Protein AF-A0A6A6BIK6-F1 (afdb_monomer_lite)

Sequence (230 aa):
MSSFKHGSILSFLFFFLALCSALVESRESVDTSAQATGNDEPLSATKETHNTHLSTPQENLLPSAVNVGDSSTSISADAEDSDPNESQQVFGSILMHGPENDVQSFDPNDGSHLALFDCPNTAPSDFSIQSLKAVCMRPDEGSNCEKIMSGGVEGTVVRLPPDCGPDTYVRAVSFEALETLPPSLPERLRRKMREESRVYELRYDYNFQKLREDAGTVDFQIDFSNIMGF

Radius of gyration: 28.79 Å; chains: 1; bounding box: 75×55×97 Å

Foldseek 3Di:
DDDDDDDDDVVVVVVVVVVVVVPPPPDDDDDDDDDDDDDDDDDDDDDDDDDDDDDDDDDDDDPDDDPQLPDWAWDWDAPVPDDPVFRQTKIKTKDKDFPCQQEPECAVSRVAQKDKDPQDADDPPDQDKDKTKIKRLDPDPPHCPCSNPVNHFAQHWYAYYPPRYPDGIWGWHDKAWDPDDDPRPDPVSVVSDDPNMIMIMTITGHPNVRHDPPGDDMDMDMDIDRDTDD

pLDDT: mean 72.08, std 26.38, range [26.69, 98.56]

Secondary structure (DSSP, 8-state):
--------SHHHHHHHHHHGGGSSS--------------------------------------S--------EEEEEE-TTS-TT---EEEEEEEEE--TTTEEE--GGGT-SEEEES-----TT--S-EEEEEEES--STT--TTTHHHH-STT-EEEPPTTSSS-SEEEEEEEEE-SS--TT--HHHHTT--TT--EEEEEEE--GGGS-TT----EEEEEEE--S--

Organism: NCBI:txid1176127

Structure (mmCIF, N/CA/C/O backbone):
data_AF-A0A6A6BIK6-F1
#
_entry.id   AF-A0A6A6BIK6-F1
#
loop_
_atom_site.group_PDB
_atom_site.id
_atom_site.type_symbol
_atom_site.label_atom_id
_atom_site.label_alt_id
_atom_site.label_comp_id
_atom_site.label_asym_id
_atom_site.label_entity_id
_atom_site.label_seq_id
_atom_site.pdbx_PDB_ins_code
_atom_site.Cartn_x
_atom_site.Cartn_y
_atom_site.Cartn_z
_atom_site.occupancy
_atom_site.B_iso_or_equiv
_atom_site.auth_seq_id
_atom_site.auth_comp_id
_atom_site.auth_asym_id
_atom_site.auth_atom_id
_atom_site.pdbx_PDB_model_num
ATOM 1 N N . MET A 1 1 ? 23.369 30.037 57.445 1.00 43.62 1 MET A N 1
ATOM 2 C CA . MET A 1 1 ? 24.089 28.751 57.619 1.00 43.62 1 MET A CA 1
ATOM 3 C C . MET A 1 1 ? 23.487 27.719 56.669 1.00 43.62 1 MET A C 1
ATOM 5 O O . MET A 1 1 ? 22.278 27.762 56.494 1.00 43.62 1 MET A O 1
ATOM 9 N N . SER A 1 2 ? 24.330 26.839 56.097 1.00 37.25 2 SER A N 1
ATOM 10 C CA . SER A 1 2 ? 24.148 25.921 54.933 1.00 37.25 2 SER A CA 1
ATOM 11 C C . SER A 1 2 ? 24.342 26.630 53.576 1.00 37.25 2 SER A C 1
ATOM 13 O O . SER A 1 2 ? 23.574 27.520 53.250 1.00 37.25 2 SER A O 1
ATOM 15 N N . SER A 1 3 ? 25.431 26.510 52.800 1.00 39.84 3 SER A N 1
ATOM 16 C CA . SER A 1 3 ? 26.495 25.518 52.505 1.00 39.84 3 SER A CA 1
ATOM 17 C C . SER A 1 3 ? 26.151 24.413 51.486 1.00 39.84 3 SER A C 1
ATOM 19 O O . SER A 1 3 ? 25.532 23.418 51.838 1.00 39.84 3 SER A O 1
AT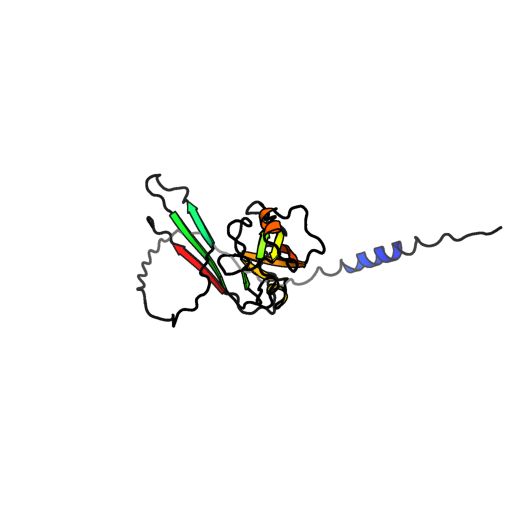OM 21 N N . PHE A 1 4 ? 26.640 24.646 50.254 1.00 39.94 4 PHE A N 1
ATOM 22 C CA . PHE A 1 4 ? 27.241 23.752 49.241 1.00 39.94 4 PHE A CA 1
ATOM 23 C C . PHE A 1 4 ? 26.565 22.428 48.823 1.00 39.94 4 PHE A C 1
ATOM 25 O O . PHE A 1 4 ? 26.474 21.492 49.610 1.00 39.94 4 PHE A O 1
ATOM 32 N N . LYS A 1 5 ? 26.384 22.253 47.500 1.00 39.62 5 LYS A N 1
ATOM 33 C CA . LYS A 1 5 ? 27.322 21.455 46.672 1.00 39.62 5 LYS A CA 1
ATOM 34 C C . LYS A 1 5 ? 27.119 21.670 45.161 1.00 39.62 5 LYS A C 1
ATOM 36 O O . LYS A 1 5 ? 26.120 21.262 44.585 1.00 39.62 5 LYS A O 1
ATOM 41 N N . HIS A 1 6 ? 28.118 22.297 44.535 1.00 49.75 6 HIS A N 1
ATOM 42 C CA . HIS A 1 6 ? 28.427 22.183 43.108 1.00 49.75 6 HIS A CA 1
ATOM 43 C C . HIS A 1 6 ? 29.226 20.896 42.885 1.00 49.75 6 HIS A C 1
ATOM 45 O O . HIS A 1 6 ? 30.220 20.673 43.576 1.00 49.75 6 HIS A O 1
ATOM 51 N N . GLY A 1 7 ? 28.834 20.082 41.908 1.00 45.56 7 GLY A N 1
ATOM 52 C CA . GLY A 1 7 ? 29.645 18.946 41.478 1.00 45.56 7 GLY A CA 1
ATOM 53 C C . GLY A 1 7 ? 28.873 17.965 40.613 1.00 45.56 7 GLY A C 1
ATOM 54 O O . GLY A 1 7 ? 28.447 16.942 41.126 1.00 45.56 7 GLY A O 1
ATOM 55 N N . SER A 1 8 ? 28.692 18.269 39.322 1.00 53.25 8 SER A N 1
ATOM 56 C CA . SER A 1 8 ? 28.371 17.242 38.315 1.00 53.25 8 SER A CA 1
ATOM 57 C C . SER A 1 8 ? 28.516 17.761 36.876 1.00 53.25 8 SER A C 1
ATOM 59 O O . SER A 1 8 ? 27.558 17.796 36.114 1.00 53.25 8 SER A O 1
ATOM 61 N N . ILE A 1 9 ? 29.705 18.244 36.500 1.00 54.09 9 ILE A N 1
ATOM 62 C CA . ILE A 1 9 ? 29.992 18.615 35.092 1.00 54.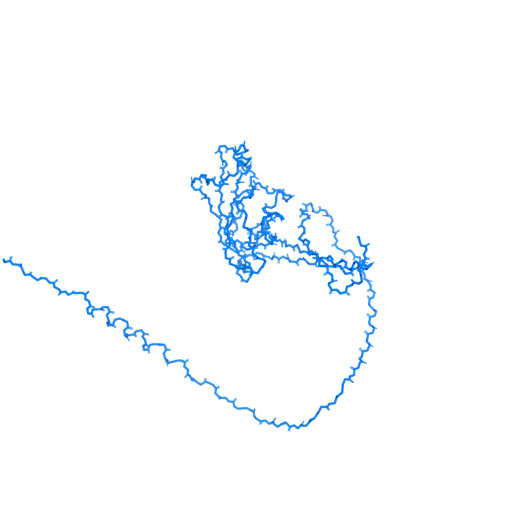09 9 ILE A CA 1
ATOM 63 C C . ILE A 1 9 ? 31.320 18.002 34.613 1.00 54.09 9 ILE A C 1
ATOM 65 O O . ILE A 1 9 ? 31.445 17.616 33.455 1.00 54.09 9 ILE A O 1
ATOM 69 N N . LEU A 1 10 ? 32.284 17.771 35.514 1.00 48.00 10 LEU A N 1
ATOM 70 C CA . LEU A 1 10 ? 33.579 17.177 35.154 1.00 48.00 10 LEU A CA 1
ATOM 71 C C . LEU A 1 10 ? 33.537 15.677 34.792 1.00 48.00 10 LEU A C 1
ATOM 73 O O . LEU A 1 10 ? 34.491 15.179 34.205 1.00 48.00 10 LEU A O 1
ATOM 77 N N . SER A 1 11 ? 32.451 14.956 35.102 1.00 48.00 11 SER A N 1
ATOM 78 C CA . SER A 1 11 ? 32.360 13.509 34.829 1.00 48.00 11 SER A CA 1
ATOM 79 C C . SER A 1 11 ? 31.960 13.175 33.387 1.00 48.00 11 SER A C 1
ATOM 81 O O . SER A 1 11 ? 32.275 12.087 32.914 1.00 48.00 11 SER A O 1
ATOM 83 N N . PHE A 1 12 ? 31.297 14.090 32.671 1.00 49.75 12 PHE A N 1
ATOM 84 C CA . PHE A 1 12 ? 30.856 13.847 31.289 1.00 49.75 12 PHE A CA 1
ATOM 85 C C . PHE A 1 12 ? 31.964 14.096 30.255 1.00 49.75 12 PHE A C 1
ATOM 87 O O . PHE A 1 12 ? 32.022 13.415 29.234 1.00 49.75 12 PHE A O 1
ATOM 94 N N . LEU A 1 13 ? 32.896 15.009 30.547 1.00 50.06 13 LEU A N 1
ATOM 95 C CA . LEU A 1 13 ? 34.034 15.305 29.667 1.00 50.06 13 LEU A CA 1
ATOM 96 C C . LEU A 1 13 ? 35.067 14.168 29.607 1.00 50.06 13 LEU A C 1
ATOM 98 O O . LEU A 1 13 ? 35.706 13.987 28.575 1.00 50.06 13 LEU A O 1
ATOM 102 N N . PHE A 1 14 ? 35.186 13.356 30.662 1.00 50.62 14 PHE A N 1
ATOM 103 C CA . PHE A 1 14 ? 36.076 12.189 30.650 1.00 50.62 14 PHE A CA 1
ATOM 104 C C . PHE A 1 14 ? 35.541 11.025 29.802 1.00 50.62 14 PHE A C 1
ATOM 106 O O . PHE A 1 14 ? 36.335 10.265 29.256 1.00 50.62 14 PHE A O 1
ATOM 113 N N . PHE A 1 15 ? 34.219 10.903 29.634 1.00 50.03 15 PHE A N 1
ATOM 114 C CA . PHE A 1 15 ? 33.6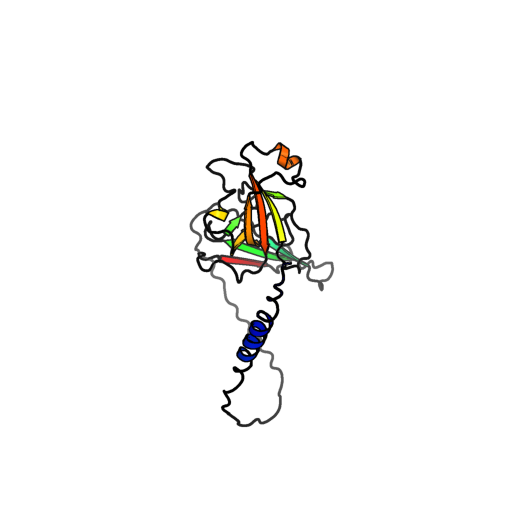34 9.823 28.832 1.00 50.03 15 PHE A CA 1
ATOM 115 C C . PHE A 1 15 ? 33.743 10.088 27.322 1.00 50.03 15 PHE A C 1
ATOM 117 O O . PHE A 1 15 ? 33.948 9.160 26.545 1.00 50.03 15 PHE A O 1
ATOM 124 N N . PHE A 1 16 ? 33.684 11.356 26.900 1.00 48.81 16 PHE A N 1
ATOM 125 C CA . PHE A 1 16 ? 33.802 11.719 25.483 1.00 48.81 16 PHE A CA 1
ATOM 126 C C . PHE A 1 16 ? 35.235 11.617 24.940 1.00 48.81 16 PHE A C 1
ATOM 128 O O . PHE A 1 16 ? 35.420 11.253 23.781 1.00 48.81 16 PHE A O 1
ATOM 135 N N . LEU A 1 17 ? 36.260 11.869 25.764 1.00 46.41 17 LEU A N 1
ATOM 136 C CA . LEU A 1 17 ? 37.657 11.734 25.328 1.00 46.41 17 LEU A CA 1
ATOM 137 C C . LEU A 1 17 ? 38.124 10.274 25.201 1.00 46.41 17 LEU A C 1
ATOM 139 O O . LEU A 1 17 ? 39.036 10.010 24.424 1.00 46.41 17 LEU A O 1
ATOM 143 N N . ALA A 1 18 ? 37.489 9.325 25.895 1.00 45.31 18 ALA A N 1
ATOM 144 C CA . ALA A 1 18 ? 37.845 7.906 25.808 1.00 45.31 18 ALA A CA 1
ATOM 145 C C . ALA A 1 18 ? 37.297 7.201 24.549 1.00 45.31 18 ALA A C 1
ATOM 147 O O . ALA A 1 18 ? 37.857 6.189 24.136 1.00 45.31 18 ALA A O 1
ATOM 148 N N . LEU A 1 19 ? 36.244 7.728 23.905 1.00 42.34 19 LEU A N 1
ATOM 149 C CA . LEU A 1 19 ? 35.666 7.109 22.701 1.00 42.34 19 LEU A CA 1
ATOM 150 C C . LEU A 1 19 ? 36.403 7.482 21.401 1.00 42.34 19 LEU A C 1
ATOM 152 O O . LEU A 1 19 ? 36.373 6.712 20.444 1.00 42.34 19 LEU A O 1
ATOM 156 N N . CYS A 1 20 ? 37.109 8.618 21.358 1.00 43.16 20 CYS A N 1
ATOM 157 C CA . CYS A 1 20 ? 37.863 9.028 20.164 1.00 43.16 20 CYS A CA 1
ATOM 158 C C . CYS A 1 20 ? 39.140 8.207 19.925 1.00 43.16 20 CYS A C 1
ATOM 160 O O . CYS A 1 20 ? 39.589 8.109 18.786 1.00 43.16 20 CYS A O 1
ATOM 162 N N . SER A 1 21 ? 39.717 7.586 20.957 1.00 39.53 21 SER A N 1
ATOM 163 C CA . SER A 1 21 ? 40.931 6.770 20.799 1.00 39.53 21 SER A CA 1
ATOM 164 C C . SER A 1 21 ? 40.673 5.377 20.212 1.00 39.53 21 SER A C 1
ATOM 166 O O . SER A 1 21 ? 41.625 4.714 19.827 1.00 39.53 21 SER A O 1
ATOM 168 N N . ALA A 1 22 ? 39.415 4.933 20.096 1.00 41.41 22 ALA A N 1
ATOM 169 C CA . ALA A 1 22 ? 39.082 3.587 19.615 1.00 41.41 22 ALA A CA 1
ATOM 170 C C . ALA A 1 22 ? 38.755 3.499 18.107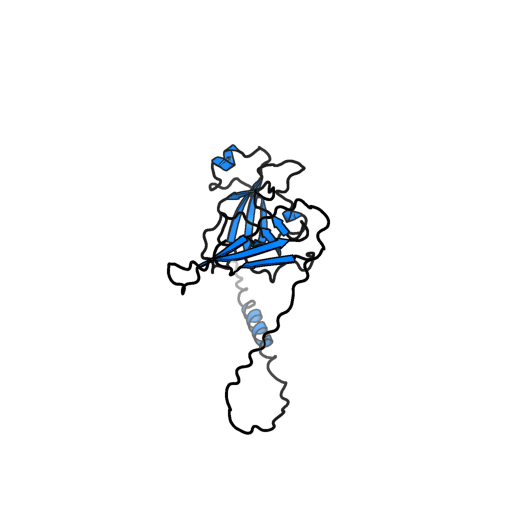 1.00 41.41 22 ALA A C 1
ATOM 172 O O . ALA A 1 22 ? 38.504 2.406 17.611 1.00 41.41 22 ALA A O 1
ATOM 173 N N . LEU A 1 23 ? 38.752 4.616 17.364 1.00 43.03 23 LEU A N 1
ATOM 174 C CA . LEU A 1 23 ? 38.355 4.645 15.942 1.00 43.03 23 LEU A CA 1
ATOM 175 C C . LEU A 1 23 ? 39.505 4.902 14.948 1.00 43.03 23 LEU A C 1
ATOM 177 O O . LEU A 1 23 ? 39.258 4.979 13.748 1.00 43.03 23 LEU A O 1
ATOM 181 N N . VAL A 1 24 ? 40.756 5.009 15.408 1.00 40.88 24 VAL A N 1
ATOM 182 C CA . VAL A 1 24 ? 41.916 5.353 14.551 1.00 40.88 24 VAL A CA 1
ATOM 183 C C . VAL A 1 24 ? 42.893 4.179 14.350 1.00 40.88 24 VAL A C 1
ATOM 185 O O . VAL A 1 24 ? 43.934 4.343 13.731 1.00 40.88 24 VAL A O 1
ATOM 188 N N . GLU A 1 25 ? 42.546 2.960 14.776 1.00 37.06 25 GLU A N 1
ATOM 189 C CA . GLU A 1 25 ? 43.468 1.806 14.749 1.00 37.06 25 GLU A CA 1
ATOM 190 C C . GLU A 1 25 ? 42.970 0.627 13.892 1.00 37.06 25 GLU A C 1
ATOM 192 O O . GLU A 1 25 ? 43.093 -0.543 14.242 1.00 37.06 25 GLU A O 1
ATOM 197 N N . SER A 1 26 ? 42.369 0.919 12.736 1.00 34.09 26 SER A N 1
ATOM 198 C CA . SER A 1 26 ? 42.092 -0.093 11.701 1.00 34.09 26 SER A CA 1
ATOM 199 C C . SER A 1 26 ? 42.253 0.489 10.302 1.00 34.09 26 SER A C 1
ATOM 201 O O . SER A 1 26 ? 41.331 0.537 9.493 1.00 34.09 26 SER A O 1
ATOM 203 N N . ARG A 1 27 ? 43.464 0.960 10.018 1.00 43.34 27 ARG A N 1
ATOM 204 C CA . ARG A 1 27 ? 43.971 1.146 8.660 1.00 43.34 27 ARG A CA 1
ATOM 205 C C . ARG A 1 27 ? 45.442 0.763 8.668 1.00 43.34 27 ARG A C 1
ATOM 207 O O . ARG A 1 27 ? 46.259 1.616 8.964 1.00 43.34 27 ARG A O 1
ATOM 214 N N . GLU A 1 28 ? 45.739 -0.505 8.382 1.00 35.00 28 GLU A N 1
ATOM 215 C CA . GLU A 1 28 ? 46.907 -0.927 7.594 1.00 35.00 28 GLU A CA 1
ATOM 216 C C . GLU A 1 28 ? 46.958 -2.454 7.399 1.00 35.00 28 GLU A C 1
ATOM 218 O O . GLU A 1 28 ? 46.540 -3.227 8.258 1.00 35.00 28 GLU A O 1
ATOM 223 N N . SER A 1 29 ? 47.541 -2.851 6.264 1.00 29.67 29 SER A N 1
ATOM 224 C CA . SER A 1 29 ? 47.934 -4.199 5.817 1.00 29.67 29 SER A CA 1
ATOM 225 C C . SER A 1 29 ? 46.915 -5.009 4.997 1.00 29.67 29 SER A C 1
ATOM 227 O O . SER A 1 29 ? 46.105 -5.748 5.535 1.00 29.67 29 SER A O 1
ATOM 229 N N . VAL A 1 30 ? 47.008 -4.901 3.664 1.00 33.94 30 VAL A N 1
ATOM 230 C CA . VAL A 1 30 ? 47.457 -6.001 2.781 1.00 33.94 30 VAL A CA 1
ATOM 231 C C . VAL A 1 30 ? 48.070 -5.365 1.525 1.00 33.94 30 VAL A C 1
ATOM 233 O O . VAL A 1 30 ? 47.354 -4.931 0.628 1.00 33.94 30 VAL A O 1
ATOM 236 N N . ASP A 1 31 ? 49.401 -5.333 1.471 1.00 31.67 31 ASP A N 1
ATOM 237 C CA . ASP A 1 31 ? 50.169 -5.289 0.225 1.00 31.67 31 ASP A CA 1
ATOM 238 C C . ASP A 1 31 ? 50.552 -6.730 -0.127 1.00 31.67 31 ASP A C 1
ATOM 240 O O . ASP A 1 31 ? 51.137 -7.429 0.701 1.00 31.67 31 ASP A O 1
ATOM 244 N N . THR A 1 32 ? 50.281 -7.180 -1.353 1.00 32.66 32 THR A N 1
ATOM 245 C CA . THR A 1 32 ? 51.171 -8.104 -2.076 1.00 32.66 32 THR A CA 1
ATOM 246 C C . THR A 1 32 ? 50.981 -7.913 -3.577 1.00 32.66 32 THR A C 1
ATOM 248 O O . THR A 1 32 ? 49.881 -7.946 -4.121 1.00 32.66 32 THR A O 1
ATOM 251 N N . SER A 1 33 ? 52.124 -7.687 -4.203 1.00 31.75 33 SER A N 1
ATOM 252 C CA . SER A 1 33 ? 52.429 -7.390 -5.590 1.00 31.75 33 SER A CA 1
ATOM 253 C C . SER A 1 33 ? 52.122 -8.517 -6.583 1.00 31.75 33 SER A C 1
ATOM 255 O O . SER A 1 33 ? 52.392 -9.687 -6.327 1.00 31.75 33 SER A O 1
ATOM 257 N N . ALA A 1 34 ? 51.728 -8.130 -7.799 1.00 32.00 34 ALA A N 1
ATOM 258 C CA . ALA A 1 34 ? 52.138 -8.814 -9.023 1.00 32.00 34 ALA A CA 1
ATOM 259 C C . ALA A 1 34 ? 52.209 -7.799 -10.175 1.00 32.00 34 ALA A C 1
ATOM 261 O O . ALA A 1 34 ? 51.231 -7.143 -10.522 1.00 32.00 34 ALA A O 1
ATOM 262 N N . GLN A 1 35 ? 53.406 -7.663 -10.735 1.00 31.19 35 GLN A N 1
ATOM 263 C CA . GLN A 1 35 ? 53.778 -6.764 -11.817 1.00 31.19 35 GLN A CA 1
ATOM 264 C C . GLN A 1 35 ? 54.307 -7.643 -12.955 1.00 31.19 35 GLN A C 1
ATOM 266 O O . GLN A 1 35 ? 55.250 -8.392 -12.723 1.00 31.19 35 GLN A O 1
ATOM 271 N N . ALA A 1 36 ? 53.721 -7.561 -14.153 1.00 29.47 36 ALA A N 1
ATOM 272 C CA . ALA A 1 36 ? 54.381 -7.869 -15.431 1.00 29.47 36 ALA A CA 1
ATOM 273 C C . ALA A 1 36 ? 53.481 -7.423 -16.601 1.00 29.47 36 ALA A C 1
ATOM 275 O O . ALA A 1 36 ? 52.411 -7.975 -16.824 1.00 29.47 36 ALA A O 1
ATOM 276 N N . THR A 1 37 ? 53.813 -6.272 -17.192 1.00 30.14 37 THR A N 1
ATOM 277 C CA . THR A 1 37 ? 54.302 -6.100 -18.580 1.00 30.14 37 THR A CA 1
ATOM 278 C C . THR A 1 37 ? 53.190 -5.912 -19.608 1.00 30.14 37 THR A C 1
ATOM 280 O O . THR A 1 37 ? 52.540 -6.865 -20.027 1.00 30.14 37 THR A O 1
ATOM 283 N N . GLY A 1 38 ? 53.016 -4.657 -20.030 1.00 26.69 38 GLY A N 1
ATOM 284 C CA . GLY A 1 38 ? 52.302 -4.315 -21.254 1.00 26.69 38 GLY A CA 1
ATOM 285 C C . GLY A 1 38 ? 53.154 -4.558 -22.497 1.00 26.69 38 GLY A C 1
ATOM 286 O O . GLY A 1 38 ? 54.370 -4.684 -22.381 1.00 26.69 38 GLY A O 1
ATOM 287 N N . ASN A 1 39 ? 52.476 -4.604 -23.644 1.00 31.61 39 ASN A N 1
ATOM 288 C CA . ASN A 1 39 ? 52.943 -4.174 -24.962 1.00 31.61 39 ASN A CA 1
ATOM 289 C C . ASN A 1 39 ? 51.703 -3.871 -25.837 1.00 31.61 39 ASN A C 1
ATOM 291 O O . ASN A 1 39 ? 50.829 -4.720 -25.984 1.00 31.61 39 ASN A O 1
ATOM 295 N N . ASP A 1 40 ? 51.665 -2.633 -26.332 1.00 28.83 40 ASP A N 1
ATOM 296 C CA . ASP A 1 40 ? 51.333 -2.164 -27.689 1.00 28.83 40 ASP A CA 1
ATOM 297 C C . ASP A 1 40 ? 49.955 -2.374 -28.374 1.00 28.83 40 ASP A C 1
ATOM 299 O O . ASP A 1 40 ? 49.551 -3.473 -28.732 1.00 28.83 40 ASP A O 1
ATOM 303 N N . GLU A 1 41 ? 49.365 -1.202 -28.673 1.00 31.38 41 GLU A N 1
ATOM 304 C CA . GLU A 1 41 ? 48.600 -0.735 -29.857 1.00 31.38 41 GLU A CA 1
ATOM 305 C C . GLU A 1 41 ? 47.228 -1.321 -30.296 1.00 31.38 41 GLU A C 1
ATOM 307 O O . GLU A 1 41 ? 46.971 -2.517 -30.192 1.00 31.38 41 GLU A O 1
ATOM 312 N N . PRO A 1 42 ? 46.319 -0.466 -30.841 1.00 37.56 42 PRO A N 1
ATOM 313 C CA . PRO A 1 42 ? 44.927 -0.805 -31.133 1.00 37.56 42 PRO A CA 1
ATOM 314 C C . PRO A 1 42 ? 44.685 -1.149 -32.614 1.00 37.56 42 PRO A C 1
ATOM 316 O O . PRO A 1 42 ? 45.226 -0.504 -33.512 1.00 37.56 42 PRO A O 1
ATOM 319 N N . LEU A 1 43 ? 43.768 -2.083 -32.900 1.00 30.80 43 LEU A N 1
ATOM 320 C CA . LEU A 1 43 ? 43.256 -2.266 -34.261 1.00 30.80 43 LEU A CA 1
ATOM 321 C C . LEU A 1 43 ? 41.775 -2.675 -34.306 1.00 30.80 43 LEU A C 1
ATOM 323 O O . LEU A 1 43 ? 41.396 -3.761 -33.891 1.00 30.80 43 LEU A O 1
ATOM 327 N N . SER A 1 44 ? 40.997 -1.759 -34.888 1.00 27.45 44 SER A N 1
ATOM 328 C CA . SER A 1 44 ? 39.826 -1.924 -35.761 1.00 27.45 44 SER A CA 1
ATOM 329 C C . SER A 1 44 ? 38.641 -2.809 -35.353 1.00 27.45 44 SER A C 1
ATOM 331 O O . SER A 1 44 ? 38.724 -4.021 -35.186 1.00 27.45 44 SER A O 1
ATOM 333 N N . ALA A 1 45 ? 37.478 -2.159 -35.435 1.00 32.75 45 ALA A N 1
ATOM 334 C CA . ALA A 1 45 ? 36.151 -2.729 -35.591 1.00 32.75 45 ALA A CA 1
ATOM 335 C C . ALA A 1 45 ? 36.101 -3.930 -36.552 1.00 32.75 45 ALA A C 1
ATOM 337 O O . ALA A 1 45 ? 36.609 -3.870 -37.675 1.00 32.75 45 ALA A O 1
ATOM 338 N N . THR A 1 46 ? 35.377 -4.968 -36.137 1.00 28.34 46 THR A N 1
ATOM 339 C CA . THR A 1 46 ? 34.791 -5.967 -37.030 1.00 28.34 46 THR A CA 1
ATOM 340 C C . THR A 1 46 ? 33.304 -6.100 -36.716 1.00 28.34 46 THR A C 1
ATOM 342 O O . THR A 1 46 ? 32.871 -6.229 -35.576 1.00 28.34 46 THR A O 1
ATOM 345 N N . LYS A 1 47 ? 32.519 -5.954 -37.781 1.00 35.03 47 LYS A N 1
ATOM 346 C CA . LYS A 1 47 ? 31.070 -6.083 -37.851 1.00 35.03 47 LYS A CA 1
ATOM 347 C C . LYS A 1 47 ? 30.768 -7.566 -38.039 1.00 35.03 47 LYS A C 1
ATOM 349 O O . LYS A 1 47 ? 30.989 -8.070 -39.136 1.00 35.03 47 LYS A O 1
ATOM 354 N N . GLU A 1 48 ? 30.254 -8.245 -37.021 1.00 29.30 48 GLU A N 1
ATOM 355 C CA . GLU A 1 48 ? 29.708 -9.593 -37.189 1.00 29.30 48 GLU A CA 1
ATOM 356 C C . GLU A 1 48 ? 28.182 -9.550 -37.155 1.00 29.30 48 GLU A C 1
ATOM 358 O O . GLU A 1 48 ? 27.535 -9.202 -36.173 1.00 29.30 48 GLU A O 1
ATOM 363 N N . THR A 1 49 ? 27.621 -9.857 -38.319 1.00 37.50 49 THR A N 1
ATOM 364 C CA . THR A 1 49 ? 26.208 -10.137 -38.536 1.00 37.50 49 THR A CA 1
ATOM 365 C C . THR A 1 49 ? 26.018 -11.604 -38.193 1.00 37.50 49 THR A C 1
ATOM 367 O O . THR A 1 49 ? 26.469 -12.466 -38.943 1.00 37.50 49 THR A O 1
ATOM 370 N N . HIS A 1 50 ? 25.362 -11.900 -37.074 1.00 32.31 50 HIS A N 1
ATOM 371 C CA . HIS A 1 50 ? 24.916 -13.257 -36.790 1.00 32.31 50 HIS A CA 1
ATOM 372 C C . HIS A 1 50 ? 23.392 -13.274 -36.698 1.00 32.31 50 HIS A C 1
ATOM 374 O O . HIS A 1 50 ? 22.789 -12.997 -35.665 1.00 32.31 50 HIS A O 1
ATOM 380 N N . ASN A 1 51 ? 22.774 -13.567 -37.843 1.00 41.50 51 ASN A N 1
ATOM 381 C CA . ASN A 1 51 ? 21.381 -13.973 -37.916 1.00 41.50 51 ASN A CA 1
ATOM 382 C C . ASN A 1 51 ? 21.265 -15.368 -37.298 1.00 41.50 51 ASN A C 1
ATOM 384 O O . ASN A 1 51 ? 21.517 -16.368 -37.968 1.00 41.50 51 ASN A O 1
ATOM 388 N N . THR A 1 52 ? 20.839 -15.443 -36.045 1.00 32.75 52 THR A N 1
ATOM 389 C CA . THR A 1 52 ? 20.285 -16.674 -35.479 1.00 32.75 52 THR A CA 1
ATOM 390 C C . THR A 1 52 ? 18.771 -16.570 -35.472 1.00 32.75 52 THR A C 1
ATOM 392 O O . THR A 1 52 ? 18.152 -16.044 -34.555 1.00 32.75 52 THR A O 1
ATOM 395 N N . HIS A 1 53 ? 18.191 -17.087 -36.551 1.00 42.19 53 HIS A N 1
ATOM 396 C CA . HIS A 1 53 ? 16.826 -17.581 -36.593 1.00 42.19 53 HIS A CA 1
ATOM 397 C C . HIS A 1 53 ? 16.686 -18.686 -35.537 1.00 42.19 53 HIS A C 1
ATOM 399 O O . HIS A 1 53 ? 17.260 -19.764 -35.707 1.00 42.19 53 HIS A O 1
ATOM 405 N N . LEU A 1 54 ? 15.930 -18.439 -34.465 1.00 27.89 54 LEU A N 1
ATOM 406 C CA . LEU A 1 54 ? 15.464 -19.507 -33.588 1.00 27.89 54 LEU A CA 1
ATOM 407 C C . LEU A 1 54 ? 13.941 -19.459 -33.492 1.00 27.89 54 LEU A C 1
ATOM 409 O O . LEU A 1 54 ? 13.336 -18.570 -32.904 1.00 27.89 54 LEU A O 1
ATOM 413 N N . SER A 1 55 ? 13.371 -20.441 -34.175 1.00 33.03 55 SER A N 1
ATOM 414 C CA . SER A 1 55 ? 11.984 -20.872 -34.198 1.00 33.03 55 SER A CA 1
ATOM 415 C C . SER A 1 55 ? 11.371 -20.980 -32.801 1.00 33.03 55 SER A C 1
ATOM 417 O O . SER A 1 55 ? 11.984 -21.519 -31.880 1.00 33.03 55 SER A O 1
ATOM 419 N N . THR A 1 56 ? 10.129 -20.512 -32.694 1.00 39.47 56 THR A N 1
ATOM 420 C CA . THR A 1 56 ? 9.229 -20.742 -31.564 1.00 39.47 56 THR A CA 1
ATOM 421 C C . THR A 1 56 ? 9.084 -22.231 -31.249 1.00 39.47 56 THR A C 1
ATOM 423 O O . THR A 1 56 ? 9.061 -23.074 -32.150 1.00 39.47 56 THR A O 1
ATOM 426 N N . PRO A 1 57 ? 8.870 -22.544 -29.966 1.00 31.41 57 PRO A N 1
ATOM 427 C CA . PRO A 1 57 ? 7.889 -23.553 -29.608 1.00 31.41 57 PRO A CA 1
ATOM 428 C C . PRO A 1 57 ? 6.778 -22.895 -28.783 1.00 31.41 57 PRO A C 1
ATOM 430 O O . PRO A 1 57 ? 6.930 -22.624 -27.595 1.00 31.41 57 PRO A O 1
ATOM 433 N N . GLN A 1 58 ? 5.636 -22.655 -29.429 1.00 47.69 58 GLN A N 1
ATOM 434 C CA . GLN A 1 58 ? 4.359 -22.790 -28.734 1.00 47.69 58 GLN A CA 1
ATOM 435 C C . GLN A 1 58 ? 4.228 -24.270 -28.372 1.00 47.69 58 GLN A C 1
ATOM 437 O O . GLN A 1 58 ? 4.217 -25.091 -29.282 1.00 47.69 58 GLN A O 1
ATOM 442 N N . GLU 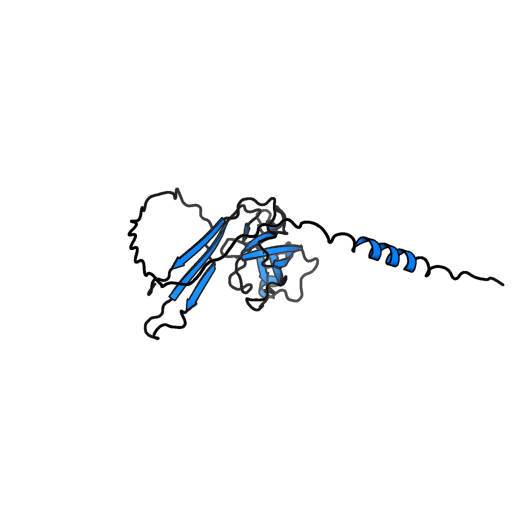A 1 59 ? 4.163 -24.599 -27.081 1.00 29.39 59 GLU A N 1
ATOM 443 C CA . GLU A 1 59 ? 3.120 -25.468 -26.517 1.00 29.39 59 GLU A CA 1
ATOM 444 C C . GLU A 1 59 ? 3.326 -25.704 -25.008 1.00 29.39 59 GLU A C 1
ATOM 446 O O . GLU A 1 59 ? 4.289 -26.324 -24.570 1.00 29.39 59 GLU A O 1
ATOM 451 N N . ASN A 1 60 ? 2.313 -25.258 -24.259 1.00 32.06 60 ASN A N 1
ATOM 452 C CA . ASN A 1 60 ? 1.768 -25.853 -23.037 1.00 32.06 60 ASN A CA 1
ATOM 453 C C . ASN A 1 60 ? 2.595 -25.832 -21.745 1.00 32.06 60 ASN A C 1
ATOM 455 O O . ASN A 1 60 ? 3.383 -26.733 -21.490 1.00 32.06 60 ASN A O 1
ATOM 459 N N . LEU A 1 61 ? 2.210 -24.922 -20.840 1.00 28.53 61 LEU A N 1
ATOM 460 C CA . LEU A 1 61 ? 1.901 -25.238 -19.436 1.00 28.53 61 LEU A CA 1
ATOM 461 C C . LEU A 1 61 ? 1.061 -24.103 -18.814 1.00 28.53 61 LEU A C 1
ATOM 463 O O . LEU A 1 61 ? 1.539 -23.307 -18.019 1.00 28.53 61 LEU A O 1
ATOM 467 N N . LEU A 1 62 ? -0.223 -24.040 -19.165 1.00 33.69 62 LEU A N 1
ATOM 468 C CA . LEU A 1 62 ? -1.231 -23.440 -18.288 1.00 33.69 62 LEU A CA 1
ATOM 469 C C . LEU A 1 62 ? -2.363 -24.457 -18.127 1.00 33.69 62 LEU A C 1
ATOM 471 O O . LEU A 1 62 ? -3.247 -24.527 -18.983 1.00 33.69 62 LEU A O 1
ATOM 475 N N . PRO A 1 63 ? -2.361 -25.286 -17.070 1.00 30.78 63 PRO A N 1
ATOM 476 C CA . PRO A 1 63 ? -3.585 -25.919 -16.644 1.00 30.78 63 PRO A CA 1
ATOM 477 C C . PRO A 1 63 ? -4.395 -24.905 -15.830 1.00 30.78 63 PRO A C 1
ATOM 479 O O . PRO A 1 63 ? -4.004 -24.497 -14.744 1.00 30.78 63 PRO A O 1
ATOM 482 N N . SER A 1 64 ? -5.552 -24.566 -16.393 1.00 30.97 64 SER A N 1
ATOM 483 C CA . SER A 1 64 ? -6.789 -24.191 -15.706 1.00 30.97 64 SER A CA 1
ATOM 484 C C . SER A 1 64 ? -6.756 -22.976 -14.776 1.00 30.97 64 SER A C 1
ATOM 486 O O . SER A 1 64 ? -6.501 -23.094 -13.584 1.00 30.97 64 SER A O 1
ATOM 488 N N . ALA A 1 65 ? -7.184 -21.842 -15.339 1.00 35.16 65 ALA A N 1
ATOM 489 C CA . ALA A 1 65 ? -8.095 -20.874 -14.724 1.00 35.16 65 ALA A CA 1
ATOM 490 C C . ALA A 1 65 ? -8.009 -20.758 -13.191 1.00 35.16 65 ALA A C 1
ATOM 492 O O . ALA A 1 65 ? -8.866 -21.266 -12.464 1.00 35.16 65 ALA A O 1
ATOM 493 N N . VAL A 1 66 ? -7.013 -20.019 -12.710 1.00 27.09 66 VAL A N 1
ATOM 494 C CA . VAL A 1 66 ? -7.148 -19.324 -11.433 1.00 27.09 66 VAL A CA 1
ATOM 495 C C . VAL A 1 66 ? -7.657 -17.933 -11.782 1.00 27.09 66 VAL A C 1
ATOM 497 O O . VAL A 1 66 ? -7.021 -17.221 -12.551 1.00 27.09 66 VAL A O 1
ATOM 500 N N . ASN A 1 67 ? -8.831 -17.565 -11.267 1.00 31.12 67 ASN A N 1
ATOM 501 C CA . ASN A 1 67 ? -9.283 -16.175 -11.273 1.00 31.12 67 ASN A CA 1
ATOM 502 C C . ASN A 1 67 ? -8.367 -15.390 -10.322 1.00 31.12 67 ASN A C 1
ATOM 504 O O . ASN A 1 67 ? -8.715 -15.175 -9.162 1.00 31.12 67 ASN A O 1
ATOM 508 N N . VAL A 1 68 ? -7.165 -15.053 -10.776 1.00 33.91 68 VAL A N 1
ATOM 509 C CA . VAL A 1 68 ? -6.307 -14.057 -10.137 1.00 33.91 68 VAL A CA 1
ATOM 510 C C . VAL A 1 68 ? -6.657 -12.736 -10.804 1.00 33.91 68 VAL A C 1
ATOM 512 O O . VAL A 1 68 ? -6.850 -12.703 -12.016 1.00 33.91 68 VAL A O 1
ATOM 515 N N . GLY A 1 69 ? -6.838 -11.675 -10.019 1.00 34.47 69 GLY A N 1
ATOM 516 C CA . GLY A 1 69 ? -7.040 -10.335 -10.561 1.00 34.47 69 GLY A CA 1
ATOM 517 C C . GLY A 1 69 ? -5.843 -9.957 -11.426 1.00 34.47 69 GLY A C 1
ATOM 518 O O . GLY A 1 69 ? -4.807 -9.552 -10.904 1.00 34.47 69 GLY A O 1
ATOM 519 N N . ASP A 1 70 ? -5.978 -10.146 -12.738 1.00 34.34 70 ASP A N 1
ATOM 520 C CA . ASP A 1 70 ? -5.033 -9.678 -13.741 1.00 34.34 70 ASP A CA 1
ATOM 521 C C . ASP A 1 70 ? -5.099 -8.164 -13.726 1.00 34.34 70 ASP A C 1
ATOM 5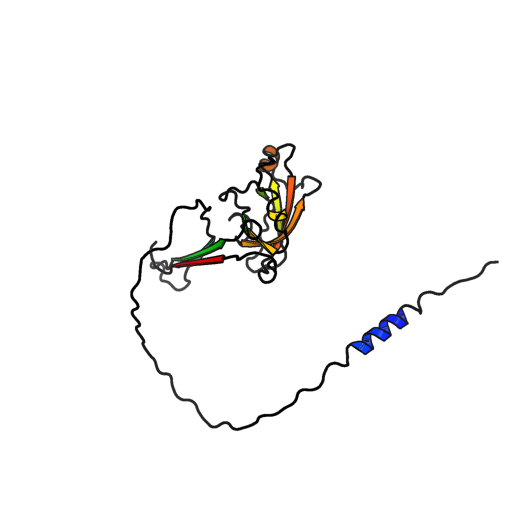23 O O . ASP A 1 70 ? -5.969 -7.545 -14.343 1.00 34.34 70 ASP A O 1
ATOM 527 N N . SER A 1 71 ? -4.213 -7.539 -12.970 1.00 43.69 71 SER A N 1
ATOM 528 C CA . SER A 1 71 ? -4.076 -6.108 -13.081 1.00 43.69 71 SER A CA 1
ATOM 529 C C . SER A 1 71 ? -2.580 -5.797 -13.066 1.00 43.69 71 SER A C 1
ATOM 531 O O . SER A 1 71 ? -1.843 -6.084 -12.127 1.00 43.69 71 SER A O 1
ATOM 533 N N . SER A 1 72 ? -2.129 -5.326 -14.219 1.00 53.62 72 SER A N 1
ATOM 534 C CA . SER A 1 72 ? -0.742 -5.098 -14.597 1.00 53.62 72 SER A CA 1
ATOM 535 C C . SER A 1 72 ? -0.494 -3.592 -14.660 1.00 53.62 72 SER A C 1
ATOM 537 O O . SER A 1 72 ? -1.351 -2.854 -15.148 1.00 53.62 72 SER A O 1
ATOM 539 N N . THR A 1 73 ? 0.665 -3.113 -14.222 1.00 62.97 73 THR A N 1
ATOM 540 C CA . THR A 1 73 ? 1.035 -1.698 -14.382 1.00 62.97 73 THR A CA 1
ATOM 541 C C . THR A 1 73 ? 1.506 -1.456 -15.796 1.00 62.97 73 THR A C 1
ATOM 543 O O . THR A 1 73 ? 2.544 -1.998 -16.141 1.00 62.97 73 THR A O 1
ATOM 546 N N . SER A 1 74 ? 0.814 -0.649 -16.599 1.00 56.25 74 SER A N 1
ATOM 547 C CA . SER A 1 74 ? 1.268 -0.316 -17.953 1.00 56.25 74 SER A CA 1
ATOM 548 C C . SER A 1 74 ? 2.321 0.799 -17.949 1.00 56.25 74 SER A C 1
ATOM 550 O O . SER A 1 74 ? 2.069 1.891 -17.447 1.00 56.25 74 SER A O 1
ATOM 552 N N . ILE A 1 75 ? 3.466 0.551 -18.573 1.00 57.38 75 ILE A N 1
ATOM 553 C CA . ILE A 1 75 ? 4.477 1.537 -18.949 1.00 57.38 75 ILE A CA 1
ATOM 554 C C . ILE A 1 75 ? 4.240 1.855 -20.422 1.00 57.38 75 ILE A C 1
ATOM 556 O O . ILE A 1 75 ? 4.242 0.961 -21.263 1.00 57.38 75 ILE A O 1
ATOM 560 N N . SER A 1 76 ? 4.008 3.119 -20.749 1.00 52.47 76 SER A N 1
ATOM 561 C CA . SER A 1 76 ? 3.940 3.576 -22.137 1.00 52.47 76 SER A CA 1
ATOM 562 C C . SER A 1 76 ? 5.052 4.584 -22.354 1.00 52.47 76 SER A C 1
ATOM 564 O O . SER A 1 76 ? 5.172 5.537 -21.587 1.00 52.47 76 SER A O 1
ATOM 566 N N . ALA A 1 77 ? 5.888 4.343 -23.358 1.00 51.34 77 ALA A N 1
ATOM 567 C CA . ALA A 1 77 ? 6.916 5.283 -23.773 1.00 51.34 77 ALA A CA 1
ATOM 568 C C . ALA A 1 77 ? 6.640 5.693 -25.217 1.00 51.34 77 ALA A C 1
ATOM 570 O O . ALA A 1 77 ? 6.554 4.839 -26.103 1.00 51.34 77 ALA A O 1
ATOM 571 N N . ASP A 1 78 ? 6.515 6.999 -25.431 1.00 47.06 78 ASP A N 1
ATOM 572 C CA . ASP A 1 78 ? 6.537 7.583 -26.763 1.00 47.06 78 ASP A CA 1
ATOM 573 C C . ASP A 1 78 ? 8.008 7.676 -27.185 1.00 47.06 78 ASP A C 1
ATOM 575 O O . ASP A 1 78 ? 8.819 8.318 -26.513 1.00 47.06 78 ASP A O 1
ATOM 579 N N . ALA A 1 79 ? 8.391 6.983 -28.258 1.00 50.31 79 ALA A N 1
ATOM 580 C CA . ALA A 1 79 ? 9.749 7.078 -28.778 1.00 50.31 79 ALA A CA 1
ATOM 581 C C . ALA A 1 79 ? 9.980 8.487 -29.360 1.00 50.31 79 ALA A C 1
ATOM 583 O O . ALA A 1 79 ? 9.530 8.789 -30.468 1.00 50.31 79 ALA A O 1
ATOM 584 N N . GLU A 1 80 ? 10.689 9.347 -28.617 1.00 45.91 80 GLU A N 1
ATOM 585 C CA . GLU A 1 80 ? 11.114 10.690 -29.044 1.00 45.91 80 GLU A CA 1
ATOM 586 C C . GLU A 1 80 ? 12.198 10.637 -30.146 1.00 45.91 80 GLU A C 1
ATOM 588 O O . GLU A 1 80 ? 13.306 11.122 -29.955 1.00 45.91 80 GLU A O 1
ATOM 593 N N . ASP A 1 81 ? 11.909 10.017 -31.294 1.00 48.25 81 ASP A N 1
ATOM 594 C CA . ASP A 1 81 ? 12.651 10.202 -32.560 1.00 48.25 81 ASP A CA 1
ATOM 595 C C . ASP A 1 81 ? 11.901 9.636 -33.786 1.00 48.25 81 ASP A C 1
ATOM 597 O O . ASP A 1 81 ? 12.504 9.279 -34.797 1.00 48.25 81 ASP A O 1
ATOM 601 N N . SER A 1 82 ? 10.576 9.480 -33.709 1.00 51.66 82 SER A N 1
ATOM 602 C CA . SER A 1 82 ? 9.798 8.926 -34.821 1.00 51.66 82 SER A CA 1
ATOM 603 C C . SER A 1 82 ? 8.944 9.996 -35.498 1.00 51.66 82 SER A C 1
ATOM 605 O O . SER A 1 82 ? 8.327 10.846 -34.853 1.00 51.66 82 SER A O 1
ATOM 607 N N . ASP A 1 83 ? 8.989 9.978 -36.833 1.00 55.88 83 ASP A N 1
ATOM 608 C CA . ASP A 1 83 ? 8.171 10.767 -37.756 1.00 55.88 83 ASP A CA 1
ATOM 609 C C . ASP A 1 83 ? 6.723 10.840 -37.216 1.00 55.88 83 ASP A C 1
ATOM 611 O O . ASP A 1 83 ? 6.188 9.800 -36.840 1.00 55.88 83 ASP A O 1
ATOM 615 N N . PRO A 1 84 ? 6.033 11.997 -37.165 1.00 56.12 84 PRO A N 1
ATOM 616 C CA . PRO A 1 84 ? 4.678 12.105 -36.595 1.00 56.12 84 PRO A CA 1
ATOM 617 C C . PRO A 1 84 ? 3.606 11.210 -37.256 1.00 56.12 84 PRO A C 1
ATOM 619 O O . PRO A 1 84 ? 2.469 11.176 -36.787 1.00 56.12 84 PRO A O 1
ATOM 622 N N . ASN A 1 85 ? 3.948 10.499 -38.337 1.00 53.94 85 ASN A N 1
ATOM 623 C CA . ASN A 1 85 ? 3.121 9.476 -38.984 1.00 53.94 85 ASN A CA 1
ATOM 624 C C . ASN A 1 85 ? 3.433 8.028 -38.546 1.00 53.94 85 ASN A C 1
ATOM 626 O O . ASN A 1 85 ? 2.704 7.117 -38.933 1.00 53.94 85 ASN A O 1
ATOM 630 N N . GLU A 1 86 ? 4.478 7.803 -37.752 1.00 56.47 86 GLU A N 1
ATOM 631 C CA . GLU A 1 86 ? 4.866 6.516 -37.178 1.00 56.47 86 GLU A CA 1
ATOM 632 C C . GLU A 1 86 ? 4.874 6.631 -35.650 1.00 56.47 86 GLU A C 1
ATOM 634 O O . GLU A 1 86 ? 5.912 6.795 -35.021 1.00 56.47 86 GLU A O 1
ATOM 639 N N . SER A 1 87 ? 3.705 6.523 -35.019 1.00 55.25 87 SER A N 1
ATOM 640 C CA . SER A 1 87 ? 3.626 6.410 -33.561 1.00 55.25 87 SER A CA 1
ATOM 641 C C . SER A 1 87 ? 4.196 5.058 -33.118 1.00 55.25 87 SER A C 1
ATOM 643 O O . SER A 1 87 ? 3.480 4.051 -33.097 1.00 55.25 87 SER A O 1
ATOM 645 N N . GLN A 1 88 ? 5.491 5.012 -32.797 1.00 59.00 88 GLN A N 1
ATOM 646 C CA . GLN A 1 88 ? 6.124 3.870 -32.136 1.00 59.00 88 GLN A CA 1
ATOM 647 C C . GLN A 1 88 ? 5.657 3.834 -30.683 1.00 59.00 88 GLN A C 1
ATOM 649 O O . GLN A 1 88 ? 6.318 4.346 -29.783 1.00 59.00 88 GLN A O 1
ATOM 654 N N . GLN A 1 89 ? 4.472 3.266 -30.468 1.00 61.12 89 GLN A N 1
ATOM 655 C CA . GLN A 1 89 ? 3.937 3.064 -29.133 1.00 61.12 89 GLN A CA 1
ATOM 656 C C . GLN A 1 89 ? 4.586 1.817 -28.534 1.00 61.12 89 GLN A C 1
ATOM 658 O O . GLN A 1 89 ? 4.330 0.695 -28.970 1.00 61.12 89 GLN A O 1
ATOM 663 N N . VAL A 1 90 ? 5.464 2.024 -27.555 1.00 65.44 90 VAL A N 1
ATOM 664 C CA . VAL A 1 90 ? 6.026 0.937 -26.755 1.00 65.44 90 VAL A CA 1
ATOM 665 C C . VAL A 1 90 ? 5.082 0.686 -25.589 1.00 65.44 90 VAL A C 1
ATOM 667 O O . VAL A 1 90 ? 4.809 1.592 -24.800 1.00 65.44 90 VAL A O 1
ATOM 670 N N . PHE A 1 91 ? 4.596 -0.547 -25.479 1.00 74.44 91 PHE A N 1
ATOM 671 C CA . PHE A 1 91 ? 3.846 -1.018 -24.321 1.00 74.44 91 PHE A CA 1
ATOM 672 C C . PHE A 1 91 ? 4.765 -1.861 -23.444 1.00 74.44 91 PHE A C 1
ATOM 674 O O . PHE A 1 91 ? 5.457 -2.749 -23.933 1.00 74.44 91 PHE A O 1
ATOM 681 N N . GLY A 1 92 ? 4.752 -1.615 -22.145 1.00 80.19 92 GLY A N 1
ATOM 682 C CA . GLY A 1 92 ? 5.319 -2.494 -21.137 1.00 80.19 92 GLY A CA 1
ATOM 683 C C . GLY A 1 92 ? 4.304 -2.731 -20.035 1.00 80.19 92 GLY A C 1
ATOM 684 O O . GLY A 1 92 ? 3.454 -1.878 -19.797 1.00 80.19 92 GLY A O 1
ATOM 685 N N . SER A 1 93 ? 4.393 -3.849 -19.328 1.00 83.19 93 SER A N 1
ATOM 686 C CA . SER A 1 93 ? 3.682 -4.018 -18.078 1.00 83.19 93 SER A CA 1
ATOM 687 C C . SER A 1 93 ? 4.447 -4.789 -17.021 1.00 83.19 93 SER A C 1
ATOM 689 O O . SER A 1 93 ? 5.162 -5.729 -17.345 1.00 83.19 93 SER A O 1
ATOM 691 N N . ILE A 1 94 ? 4.273 -4.396 -15.757 1.00 87.12 94 ILE A N 1
ATOM 692 C CA . ILE A 1 94 ? 4.859 -5.069 -14.592 1.00 87.12 94 ILE A CA 1
ATOM 693 C C . ILE A 1 94 ? 3.743 -5.683 -13.742 1.00 87.12 94 ILE A C 1
ATOM 695 O O . ILE A 1 94 ? 2.757 -5.014 -13.417 1.00 87.12 94 ILE A O 1
ATOM 699 N N . LEU A 1 95 ? 3.922 -6.943 -13.353 1.00 90.25 95 LEU A N 1
ATOM 700 C CA . LEU A 1 95 ? 3.069 -7.675 -12.420 1.00 90.25 95 LEU A CA 1
ATOM 701 C C . LEU A 1 95 ? 3.947 -8.304 -11.334 1.00 90.25 95 LEU A C 1
ATOM 703 O O . LEU A 1 95 ? 4.943 -8.950 -11.651 1.00 90.25 95 LEU A O 1
ATOM 707 N N . MET A 1 96 ? 3.584 -8.126 -10.063 1.00 91.31 96 MET A N 1
ATOM 708 C CA . MET A 1 96 ? 4.216 -8.839 -8.950 1.00 91.31 96 MET A CA 1
ATOM 709 C C . MET A 1 96 ? 3.201 -9.775 -8.304 1.00 91.31 96 MET A C 1
ATOM 711 O O . MET A 1 96 ? 2.089 -9.356 -7.976 1.00 91.31 96 MET A O 1
ATOM 715 N N . HIS A 1 97 ? 3.586 -11.032 -8.105 1.00 90.88 97 HIS A N 1
ATOM 716 C CA . HIS A 1 97 ? 2.755 -12.043 -7.461 1.00 90.88 97 HIS A CA 1
ATOM 717 C C . HIS A 1 97 ? 3.552 -12.800 -6.402 1.00 90.88 97 HIS A C 1
ATOM 719 O O . HIS A 1 97 ? 4.759 -12.977 -6.518 1.00 90.88 97 HIS A O 1
ATOM 725 N N . GLY A 1 98 ? 2.874 -13.255 -5.357 1.00 91.56 98 GLY A N 1
ATOM 726 C CA . GLY A 1 98 ? 3.492 -14.012 -4.280 1.00 91.56 98 GLY A CA 1
ATOM 727 C C . GLY A 1 98 ? 2.454 -14.454 -3.254 1.00 91.56 98 GLY A C 1
ATOM 728 O O . GLY A 1 98 ? 1.254 -14.222 -3.443 1.00 91.56 98 GLY A O 1
ATOM 729 N N . PRO A 1 99 ? 2.892 -15.099 -2.163 1.00 93.12 99 PRO A N 1
ATOM 730 C CA . PRO A 1 99 ? 2.015 -15.453 -1.058 1.00 93.12 99 PRO A CA 1
ATOM 731 C C . PRO A 1 99 ? 1.276 -14.228 -0.519 1.00 93.12 99 PRO A C 1
ATOM 733 O O . PRO A 1 99 ? 1.835 -13.136 -0.439 1.00 93.12 99 PRO A O 1
ATOM 736 N N . GLU A 1 100 ? 0.040 -14.429 -0.061 1.00 90.31 100 GLU A N 1
ATOM 737 C CA . GLU A 1 100 ? -0.801 -13.347 0.469 1.00 90.31 100 GLU A CA 1
ATOM 738 C C . GLU A 1 100 ? -0.125 -12.602 1.634 1.00 90.31 100 GLU A C 1
ATOM 740 O O . GLU A 1 100 ? -0.335 -11.413 1.820 1.00 90.31 100 GLU A O 1
ATOM 745 N N . ASN A 1 101 ? 0.751 -13.255 2.394 1.00 92.69 101 ASN A N 1
ATOM 746 C CA . ASN A 1 101 ? 1.477 -12.613 3.491 1.00 92.69 101 ASN A CA 1
ATOM 747 C C . ASN A 1 101 ? 2.624 -11.687 3.047 1.00 92.69 101 ASN A C 1
ATOM 749 O O . ASN A 1 101 ? 3.113 -10.925 3.876 1.00 92.69 101 ASN A O 1
ATOM 753 N N . ASP A 1 102 ? 3.041 -11.747 1.780 1.00 93.88 102 ASP A N 1
ATOM 754 C CA . ASP A 1 102 ? 4.228 -11.051 1.262 1.00 93.88 102 ASP A CA 1
ATOM 755 C C . ASP A 1 102 ? 3.890 -10.081 0.121 1.00 93.88 102 ASP A C 1
ATOM 757 O O . ASP A 1 102 ? 4.598 -9.091 -0.084 1.00 93.88 102 ASP A O 1
ATOM 761 N N . VAL A 1 103 ? 2.782 -10.330 -0.588 1.00 94.94 103 VAL A N 1
ATOM 762 C CA . VAL A 1 103 ? 2.214 -9.442 -1.607 1.00 94.94 103 VAL A CA 1
ATOM 763 C C . VAL A 1 103 ? 0.736 -9.202 -1.301 1.00 94.94 103 VAL A C 1
ATOM 765 O O . VAL A 1 103 ? -0.073 -10.128 -1.279 1.00 94.94 103 VAL A O 1
ATOM 768 N N . GLN A 1 104 ? 0.373 -7.942 -1.077 1.00 95.62 104 GLN A N 1
ATOM 769 C CA . GLN A 1 104 ? -0.985 -7.498 -0.762 1.00 95.62 104 GLN A CA 1
ATOM 770 C C . GLN A 1 104 ? -1.481 -6.504 -1.811 1.00 95.62 104 GLN A C 1
ATOM 772 O O . GLN A 1 104 ? -0.730 -5.636 -2.253 1.00 95.62 104 GLN A O 1
ATOM 777 N N . SER A 1 105 ? -2.762 -6.583 -2.176 1.00 95.81 105 SER A N 1
ATOM 778 C CA . SER A 1 105 ? -3.380 -5.597 -3.064 1.00 95.81 105 SER A CA 1
ATOM 779 C C . SER A 1 105 ? -4.327 -4.668 -2.318 1.00 95.81 105 SER A C 1
ATOM 781 O O . SER A 1 105 ? -5.270 -5.093 -1.643 1.00 95.81 105 SER A O 1
ATOM 783 N N . PHE A 1 106 ? -4.062 -3.369 -2.439 1.00 97.12 106 PHE A N 1
ATOM 784 C CA . PHE A 1 106 ? -4.936 -2.294 -1.979 1.00 97.12 106 PHE A CA 1
ATOM 785 C C . PHE A 1 106 ? -5.778 -1.728 -3.133 1.00 97.12 106 PHE A C 1
ATOM 787 O O . PHE A 1 106 ? -6.552 -0.794 -2.923 1.00 97.12 106 PHE A O 1
ATOM 794 N N . ASP A 1 107 ? -5.666 -2.301 -4.337 1.00 95.62 107 ASP A N 1
ATOM 795 C CA . ASP A 1 107 ? -6.505 -1.962 -5.480 1.00 95.62 107 ASP A CA 1
ATOM 796 C C . ASP A 1 107 ? -7.928 -2.536 -5.284 1.00 95.62 107 ASP A C 1
ATOM 798 O O . ASP A 1 107 ? -8.101 -3.749 -5.107 1.00 95.62 107 ASP A O 1
ATOM 802 N N . PRO A 1 108 ? -8.985 -1.702 -5.320 1.00 93.75 108 PRO A N 1
ATOM 803 C CA . PRO A 1 108 ? -10.365 -2.177 -5.285 1.00 93.75 108 PRO A CA 1
ATOM 804 C C . PRO A 1 108 ? -10.713 -3.162 -6.408 1.00 93.75 108 PRO A C 1
ATOM 806 O O . PRO A 1 108 ? -11.606 -3.993 -6.222 1.00 93.75 108 PRO A O 1
ATOM 809 N N . ASN A 1 109 ? -10.035 -3.080 -7.557 1.00 92.50 109 ASN A N 1
ATOM 810 C CA . ASN A 1 109 ? -10.237 -3.984 -8.691 1.00 92.50 109 ASN A CA 1
ATOM 811 C C . ASN A 1 109 ? -9.784 -5.417 -8.374 1.00 92.50 109 ASN A C 1
ATOM 813 O O . ASN A 1 109 ? -10.377 -6.362 -8.889 1.00 92.50 109 ASN A O 1
ATOM 817 N N . ASP A 1 110 ? -8.835 -5.580 -7.450 1.00 93.00 110 ASP A N 1
ATOM 818 C CA . ASP A 1 110 ? -8.363 -6.883 -6.964 1.00 93.00 110 ASP A CA 1
ATOM 819 C C . ASP A 1 110 ? -9.175 -7.380 -5.751 1.00 93.00 110 ASP A C 1
ATOM 821 O O . ASP A 1 110 ? -8.810 -8.345 -5.079 1.00 93.00 110 ASP A O 1
ATOM 825 N N . GLY A 1 111 ? -10.293 -6.716 -5.434 1.00 94.25 111 GLY A N 1
ATOM 826 C CA . GLY A 1 111 ? -11.161 -7.081 -4.317 1.00 94.25 111 GLY A CA 1
ATOM 827 C C . GLY A 1 111 ? -10.708 -6.538 -2.961 1.00 94.25 111 GLY A C 1
ATOM 828 O O . GLY A 1 111 ? -11.153 -7.044 -1.926 1.00 94.25 111 GLY A O 1
ATOM 829 N N . SER A 1 112 ? -9.855 -5.509 -2.923 1.00 96.06 112 SER A N 1
ATOM 830 C CA . SER A 1 112 ? -9.502 -4.857 -1.660 1.00 96.06 112 SER A CA 1
ATOM 831 C C . SER A 1 112 ? -10.730 -4.237 -0.978 1.00 96.06 112 SER A C 1
ATOM 833 O O . SER A 1 112 ? -11.549 -3.556 -1.600 1.00 96.06 112 SER A O 1
ATOM 835 N N . HIS A 1 113 ? -10.869 -4.459 0.330 1.00 97.44 113 HIS A N 1
ATOM 836 C CA . HIS A 1 113 ? -11.867 -3.798 1.174 1.00 97.44 113 HIS A CA 1
ATOM 837 C C . HIS A 1 113 ? -11.372 -2.458 1.728 1.00 97.44 113 HIS A C 1
ATOM 839 O O . HIS A 1 113 ? -12.125 -1.772 2.428 1.00 97.44 113 HIS A O 1
ATOM 845 N N . LEU A 1 114 ? -10.139 -2.070 1.404 1.00 97.56 114 LEU A N 1
ATOM 846 C CA . LEU A 1 114 ? -9.584 -0.763 1.711 1.00 97.56 114 LEU A CA 1
ATOM 847 C C . LEU A 1 114 ? -9.952 0.236 0.611 1.00 97.56 114 LEU A C 1
ATOM 849 O O . LEU A 1 114 ? -9.938 -0.073 -0.577 1.00 97.56 114 LEU A O 1
ATOM 853 N N . ALA A 1 115 ? -10.275 1.461 1.012 1.00 97.31 115 ALA A N 1
ATOM 854 C CA . ALA A 1 115 ? -10.322 2.602 0.108 1.00 97.31 115 ALA A CA 1
ATOM 855 C C . ALA A 1 115 ? -9.251 3.606 0.525 1.00 97.31 115 ALA A C 1
ATOM 857 O O . ALA A 1 115 ? -9.242 4.052 1.677 1.00 97.31 115 ALA A O 1
ATOM 858 N N . LEU A 1 116 ? -8.361 3.950 -0.404 1.00 97.81 116 LEU A N 1
ATOM 859 C CA . LEU A 1 116 ? -7.245 4.850 -0.134 1.00 97.81 116 LEU A CA 1
ATOM 860 C C . LEU A 1 116 ? -7.650 6.320 -0.298 1.00 97.81 116 LEU A C 1
ATOM 862 O O . LEU A 1 116 ? -8.563 6.660 -1.055 1.00 97.81 116 LEU A O 1
ATOM 866 N N . PHE A 1 117 ? -6.993 7.191 0.459 1.00 97.38 117 PHE A N 1
ATOM 867 C CA . PHE A 1 117 ? -7.105 8.644 0.386 1.00 97.38 117 PHE A CA 1
ATOM 868 C C . PHE A 1 117 ? -5.823 9.296 0.915 1.00 97.38 117 PHE A C 1
ATOM 870 O O . PHE A 1 117 ? -4.962 8.623 1.478 1.00 97.38 117 PHE A O 1
ATOM 877 N N . ASP A 1 118 ? -5.693 10.612 0.725 1.00 96.88 118 ASP A N 1
ATOM 878 C CA . ASP A 1 118 ? -4.440 11.342 0.972 1.00 96.88 118 ASP A CA 1
ATOM 879 C C . ASP A 1 118 ? -3.243 10.729 0.228 1.00 96.88 118 ASP A C 1
ATOM 881 O O . ASP A 1 118 ? -2.131 10.697 0.744 1.00 96.88 118 ASP A O 1
ATOM 885 N N . CYS A 1 119 ? -3.482 10.225 -0.985 1.00 96.31 119 CYS A N 1
ATOM 886 C CA . CYS A 1 119 ? -2.426 9.686 -1.827 1.00 96.31 119 CYS A CA 1
ATOM 887 C C . CYS A 1 119 ? -1.428 10.803 -2.180 1.00 96.31 119 CYS A C 1
ATOM 889 O O . CYS A 1 119 ? -1.850 11.878 -2.628 1.00 96.31 119 CYS A O 1
ATOM 891 N N . PRO A 1 120 ? -0.122 10.585 -1.976 1.00 93.00 120 PRO A N 1
ATOM 892 C CA . PRO A 1 120 ? 0.885 11.593 -2.258 1.00 93.00 120 PRO A CA 1
ATOM 893 C C . PRO A 1 120 ? 1.023 11.809 -3.769 1.00 93.00 120 PRO A C 1
ATOM 895 O O . PRO A 1 120 ? 0.950 10.877 -4.565 1.00 93.00 120 PRO A O 1
ATOM 898 N N . ASN A 1 121 ? 1.248 13.063 -4.159 1.00 90.94 121 ASN A N 1
ATOM 899 C CA . ASN A 1 121 ? 1.588 13.445 -5.529 1.00 90.94 121 ASN A CA 1
ATOM 900 C C . ASN A 1 121 ? 3.044 13.917 -5.552 1.00 90.94 121 ASN A C 1
ATOM 902 O O . ASN A 1 121 ? 3.330 15.117 -5.514 1.00 90.94 121 ASN A O 1
ATOM 906 N N . THR A 1 122 ? 3.955 12.955 -5.475 1.00 87.94 122 THR A N 1
ATOM 907 C CA . THR A 1 122 ? 5.403 13.168 -5.457 1.00 87.94 122 THR A CA 1
ATOM 908 C C . THR A 1 122 ? 5.981 13.048 -6.863 1.00 87.94 122 THR A C 1
ATOM 910 O O . THR A 1 122 ? 5.371 12.475 -7.764 1.00 87.94 122 THR A O 1
ATOM 913 N N . ALA A 1 123 ? 7.163 13.630 -7.076 1.00 86.94 123 ALA A N 1
ATOM 914 C CA . ALA A 1 123 ? 7.867 13.447 -8.339 1.00 86.94 123 ALA A CA 1
ATOM 915 C C . ALA A 1 123 ? 8.261 11.964 -8.506 1.00 86.94 123 ALA A C 1
ATOM 917 O O . ALA A 1 123 ? 8.645 11.350 -7.512 1.00 86.94 123 ALA A O 1
ATOM 918 N N . PRO A 1 124 ? 8.287 11.407 -9.732 1.00 79.44 124 PRO A N 1
ATOM 919 C CA . PRO A 1 124 ? 8.690 10.011 -9.964 1.00 79.44 124 PRO A CA 1
ATOM 920 C C . PRO A 1 124 ? 10.101 9.657 -9.463 1.00 79.44 124 PRO A C 1
ATOM 922 O O . PRO A 1 124 ? 10.439 8.496 -9.286 1.00 79.44 124 PRO A O 1
ATOM 925 N N . SER A 1 125 ? 10.955 10.660 -9.245 1.00 83.69 125 SER A N 1
ATOM 926 C CA . SER A 1 125 ? 12.306 10.489 -8.702 1.00 83.69 125 SER A CA 1
ATOM 927 C C . SER A 1 125 ? 12.382 10.566 -7.170 1.00 83.69 125 SER A C 1
ATOM 929 O O . SER A 1 125 ? 13.481 10.529 -6.615 1.00 83.69 125 SER A O 1
ATOM 931 N N . ASP A 1 126 ? 11.261 10.778 -6.476 1.00 88.88 126 ASP A N 1
ATOM 932 C CA . ASP A 1 126 ? 11.215 10.887 -5.019 1.00 88.88 126 ASP A CA 1
ATOM 933 C C . ASP A 1 126 ? 11.048 9.511 -4.367 1.00 88.88 126 ASP A C 1
ATOM 935 O O . ASP A 1 126 ? 9.943 9.003 -4.167 1.00 88.88 126 ASP A O 1
ATOM 939 N N . PHE A 1 127 ? 12.185 8.936 -3.983 1.00 88.81 127 PHE A N 1
ATOM 940 C CA . PHE A 1 127 ? 12.250 7.646 -3.301 1.00 88.81 127 PHE A CA 1
ATOM 941 C C . PHE A 1 127 ? 12.198 7.752 -1.767 1.00 88.81 127 PHE A C 1
ATOM 943 O O . PHE A 1 127 ? 12.578 6.806 -1.070 1.00 88.81 127 PHE A O 1
ATOM 950 N N . SER A 1 128 ? 11.800 8.904 -1.215 1.00 94.25 128 SER A N 1
ATOM 951 C CA . SER A 1 128 ? 11.633 9.059 0.230 1.00 94.25 128 SER A CA 1
ATOM 952 C C . SER A 1 128 ? 10.439 8.252 0.752 1.00 94.25 128 SER A C 1
ATOM 954 O O . SER A 1 128 ? 9.595 7.782 -0.010 1.00 94.25 128 SER A O 1
ATOM 956 N N . ILE A 1 129 ? 10.380 8.060 2.073 1.00 97.06 129 ILE A N 1
ATOM 957 C CA . ILE A 1 129 ? 9.231 7.399 2.698 1.00 97.06 129 ILE A CA 1
ATOM 958 C C . ILE A 1 129 ? 8.014 8.305 2.538 1.00 97.06 129 ILE A C 1
ATOM 960 O O . ILE A 1 129 ? 7.998 9.421 3.063 1.00 97.06 129 ILE A O 1
ATOM 964 N N . GLN A 1 130 ? 6.984 7.787 1.884 1.00 96.88 130 GLN A N 1
ATOM 965 C CA . GLN A 1 130 ? 5.716 8.470 1.680 1.00 96.88 130 GLN A CA 1
ATOM 966 C C . GLN A 1 130 ? 4.653 7.895 2.621 1.00 96.88 130 GLN A C 1
ATOM 968 O O . GLN A 1 130 ? 4.854 6.848 3.249 1.00 96.88 130 GLN A O 1
ATOM 973 N N . SER A 1 131 ? 3.524 8.590 2.755 1.00 97.50 131 SER A N 1
ATOM 974 C CA . SER A 1 131 ? 2.373 8.062 3.479 1.00 97.50 131 SER A CA 1
ATOM 975 C C . SER A 1 131 ? 1.067 8.338 2.757 1.00 97.50 131 SER A C 1
ATOM 977 O O . SER A 1 131 ? 0.914 9.336 2.056 1.00 97.50 131 SER A O 1
ATOM 979 N N . LEU A 1 132 ? 0.131 7.415 2.942 1.00 97.94 132 LEU A N 1
ATOM 980 C CA . LEU A 1 132 ? -1.256 7.520 2.520 1.00 97.94 132 LEU A CA 1
ATOM 981 C C . LEU A 1 132 ? -2.145 6.966 3.628 1.00 97.94 132 LEU A C 1
ATOM 983 O O . LEU A 1 132 ? -1.676 6.305 4.561 1.00 97.94 132 LEU A O 1
ATOM 987 N N . LYS A 1 133 ? -3.449 7.199 3.524 1.00 98.50 133 LYS A N 1
ATOM 988 C CA . LYS A 1 133 ? -4.418 6.660 4.474 1.00 98.50 133 LYS A CA 1
ATOM 989 C C . LYS A 1 133 ? -5.382 5.715 3.784 1.00 98.50 133 LYS A C 1
ATOM 991 O O . LYS A 1 133 ? -5.706 5.870 2.611 1.00 98.50 133 LYS A O 1
ATOM 996 N N . ALA A 1 134 ? -5.863 4.740 4.536 1.00 98.19 134 ALA A N 1
ATOM 997 C CA . ALA A 1 134 ? -6.805 3.741 4.066 1.00 98.19 134 ALA A CA 1
ATOM 998 C C . ALA A 1 134 ? -7.983 3.658 5.031 1.00 98.19 134 ALA A C 1
ATOM 1000 O O . ALA A 1 134 ? -7.803 3.720 6.242 1.00 98.19 134 ALA A O 1
ATOM 1001 N N . VAL A 1 135 ? -9.198 3.495 4.522 1.00 98.06 135 VAL A N 1
ATOM 1002 C CA . VAL A 1 135 ? -10.376 3.203 5.349 1.00 98.06 135 VAL A CA 1
ATOM 1003 C C . VAL A 1 135 ? -10.933 1.833 4.994 1.00 98.06 135 VAL A C 1
ATOM 1005 O O . VAL A 1 135 ? -11.087 1.502 3.818 1.00 98.06 135 VAL A O 1
ATOM 1008 N N . CYS A 1 136 ? -11.264 1.043 6.013 1.00 97.75 136 CYS A N 1
ATOM 1009 C CA . CYS A 1 136 ? -11.904 -0.248 5.825 1.00 97.75 136 CYS A CA 1
ATOM 1010 C C . CYS A 1 136 ? -13.393 -0.077 5.504 1.00 97.75 136 CYS A C 1
ATOM 1012 O O . CYS A 1 136 ? -14.198 0.306 6.360 1.00 97.75 136 CYS A O 1
ATOM 1014 N N . MET A 1 137 ? -13.772 -0.377 4.263 1.00 96.19 137 MET A N 1
ATOM 1015 C CA . MET A 1 137 ? -15.138 -0.210 3.757 1.00 96.19 137 MET A CA 1
ATOM 1016 C C . MET A 1 137 ? -16.051 -1.403 4.036 1.00 96.19 137 MET A C 1
ATOM 1018 O O . MET A 1 137 ? -17.276 -1.273 3.971 1.00 96.19 137 MET A O 1
ATOM 1022 N N . ARG A 1 138 ? -15.474 -2.564 4.354 1.00 94.12 138 ARG A N 1
ATOM 1023 C CA . ARG A 1 138 ? -16.208 -3.764 4.768 1.00 94.12 138 ARG A CA 1
ATOM 1024 C C . ARG A 1 138 ? -15.573 -4.340 6.036 1.00 94.12 138 ARG A C 1
ATOM 1026 O O . ARG A 1 138 ? -14.718 -5.210 5.924 1.00 94.12 138 ARG A O 1
ATOM 1033 N N . PRO A 1 139 ? -15.920 -3.823 7.227 1.00 91.69 139 PRO A N 1
ATOM 1034 C CA . PRO A 1 139 ? -15.394 -4.315 8.499 1.00 91.69 139 PRO A CA 1
ATOM 1035 C C . PRO A 1 139 ? -16.179 -5.549 8.984 1.00 91.69 139 PRO A C 1
ATOM 1037 O O . PRO A 1 139 ? -16.839 -5.509 10.016 1.00 91.69 139 PRO A O 1
ATOM 1040 N N . ASP A 1 140 ? -16.175 -6.629 8.203 1.00 93.06 140 ASP A N 1
ATOM 1041 C CA . ASP A 1 140 ? -16.751 -7.925 8.585 1.00 93.06 140 ASP A CA 1
ATOM 1042 C C . ASP A 1 140 ? -15.652 -8.974 8.846 1.00 93.06 140 ASP A C 1
ATOM 1044 O O . ASP A 1 140 ? -14.475 -8.735 8.580 1.00 93.06 140 ASP A O 1
ATOM 1048 N N . GLU A 1 141 ? -16.017 -10.141 9.387 1.00 88.06 141 GLU A N 1
ATOM 1049 C CA . GLU A 1 141 ? -15.060 -11.221 9.699 1.00 88.06 141 GLU A CA 1
ATOM 1050 C C . GLU A 1 141 ? -14.312 -11.750 8.460 1.00 88.06 141 GLU A C 1
ATOM 1052 O O . GLU A 1 141 ? -13.229 -12.315 8.588 1.00 88.06 141 GLU A O 1
ATOM 1057 N N . GLY A 1 142 ? -14.869 -11.558 7.259 1.00 90.25 142 GLY A N 1
ATOM 1058 C CA . GLY A 1 142 ? -14.255 -11.941 5.984 1.00 90.25 142 GLY A CA 1
ATOM 1059 C C . GLY A 1 142 ? -13.395 -10.841 5.360 1.00 90.25 142 GLY A C 1
ATOM 1060 O O . GLY A 1 142 ? -12.972 -10.970 4.207 1.00 90.25 142 GLY A O 1
ATOM 1061 N N . SER A 1 143 ? -13.163 -9.742 6.078 1.00 94.50 143 SER A N 1
ATOM 1062 C CA . SER A 1 143 ? -12.465 -8.588 5.540 1.00 94.50 143 SER A CA 1
ATOM 1063 C C . SER A 1 143 ? -10.984 -8.855 5.277 1.00 94.50 143 SER A C 1
ATOM 1065 O O . SER A 1 143 ? -10.327 -9.599 6.000 1.00 94.50 143 SER A O 1
ATOM 1067 N N . ASN A 1 144 ? -10.426 -8.187 4.263 1.00 95.38 144 ASN A N 1
ATOM 1068 C CA . ASN A 1 144 ? -8.995 -8.200 3.985 1.00 95.38 144 ASN A CA 1
ATOM 1069 C C . ASN A 1 144 ? -8.281 -6.927 4.477 1.00 95.38 144 ASN A C 1
ATOM 1071 O O . ASN A 1 144 ? -7.084 -6.791 4.256 1.00 95.38 144 ASN A O 1
ATOM 1075 N N . CYS A 1 145 ? -8.977 -6.026 5.184 1.00 96.38 145 CYS A N 1
ATOM 1076 C CA . CYS A 1 145 ? -8.424 -4.738 5.621 1.00 96.38 145 CYS A CA 1
ATOM 1077 C C . CYS A 1 145 ? -7.170 -4.853 6.502 1.00 96.38 145 CYS A C 1
ATOM 1079 O O . CYS A 1 145 ? -6.315 -3.976 6.457 1.00 96.38 145 CYS A O 1
ATOM 1081 N N . GLU A 1 146 ? -7.062 -5.918 7.301 1.00 95.56 146 GLU A N 1
ATOM 1082 C CA . GLU A 1 146 ? -5.948 -6.136 8.238 1.00 95.56 146 GLU A CA 1
ATOM 1083 C C . GLU A 1 146 ? -5.027 -7.287 7.800 1.00 95.56 146 GLU A C 1
ATOM 1085 O O . GLU A 1 146 ? -4.113 -7.662 8.533 1.00 95.56 146 GLU A O 1
ATOM 1090 N N . LYS A 1 147 ? -5.214 -7.850 6.594 1.00 94.56 147 LYS A N 1
ATOM 1091 C CA . LYS A 1 147 ? -4.430 -9.014 6.144 1.00 94.56 147 LYS A CA 1
ATOM 1092 C C . LYS A 1 147 ? -2.934 -8.736 6.049 1.00 94.56 147 LYS A C 1
ATOM 1094 O O . LYS A 1 147 ? -2.145 -9.600 6.419 1.00 94.56 147 LYS A O 1
ATOM 1099 N N . ILE A 1 148 ? -2.546 -7.513 5.685 1.00 95.38 148 ILE A N 1
ATOM 1100 C CA . ILE A 1 148 ? -1.142 -7.073 5.691 1.00 95.38 148 ILE A CA 1
ATOM 1101 C C . ILE A 1 148 ? -0.458 -7.244 7.062 1.00 95.38 148 ILE A C 1
ATOM 1103 O O . ILE A 1 148 ? 0.751 -7.440 7.132 1.00 95.38 148 ILE A O 1
ATOM 1107 N N . MET A 1 149 ? -1.211 -7.234 8.167 1.00 94.69 149 MET A N 1
ATOM 1108 C CA . MET A 1 149 ? -0.660 -7.439 9.511 1.00 94.69 149 MET A CA 1
ATOM 1109 C C . MET A 1 149 ? -0.378 -8.916 9.832 1.00 94.69 149 MET A C 1
ATOM 1111 O O . MET A 1 149 ? 0.337 -9.195 10.790 1.00 94.69 149 MET A O 1
ATOM 1115 N N . SER A 1 150 ? -0.926 -9.864 9.061 1.00 89.62 150 SER A N 1
ATOM 1116 C CA . SER A 1 150 ? -0.827 -11.305 9.350 1.00 89.62 150 SER A CA 1
ATOM 1117 C C . SER A 1 150 ? 0.535 -11.901 8.980 1.00 89.62 150 SER A C 1
ATOM 1119 O O . SER A 1 150 ? 1.011 -12.797 9.673 1.00 89.62 150 SER A O 1
ATOM 1121 N N . GLY A 1 151 ? 1.165 -11.399 7.913 1.00 80.88 151 GLY A N 1
ATOM 1122 C CA . GLY A 1 151 ? 2.526 -11.770 7.509 1.00 80.88 151 GLY A CA 1
ATOM 1123 C C . GLY A 1 151 ? 3.613 -10.933 8.179 1.00 80.88 151 GLY A C 1
ATOM 1124 O O . GLY A 1 151 ? 4.724 -11.402 8.373 1.00 80.88 151 GLY A O 1
ATOM 1125 N N . GLY A 1 152 ? 3.277 -9.709 8.581 1.00 91.00 152 GLY A N 1
ATOM 1126 C CA . GLY A 1 152 ? 4.243 -8.684 8.955 1.00 91.00 152 GLY A CA 1
ATOM 1127 C C . GLY A 1 152 ? 4.167 -7.536 7.958 1.00 91.00 152 GLY A C 1
ATOM 1128 O O . GLY A 1 152 ? 4.087 -7.742 6.751 1.00 91.00 152 GLY A O 1
ATOM 1129 N N . VAL A 1 153 ? 4.138 -6.308 8.468 1.00 96.25 153 VAL A N 1
ATOM 1130 C CA . VAL A 1 153 ? 3.900 -5.138 7.618 1.00 96.25 153 VAL A CA 1
ATOM 1131 C C . VAL A 1 153 ? 5.173 -4.679 6.917 1.00 96.25 153 VAL A C 1
ATOM 1133 O O . VAL A 1 153 ? 5.165 -4.453 5.710 1.00 96.25 153 VAL A O 1
ATOM 1136 N N . GLU A 1 154 ? 6.257 -4.505 7.673 1.00 97.06 154 GLU A N 1
ATOM 1137 C CA . GLU A 1 154 ? 7.511 -4.000 7.122 1.00 97.06 154 GLU A CA 1
ATOM 1138 C C . GLU A 1 154 ? 8.059 -4.980 6.085 1.00 97.06 154 GLU A C 1
ATOM 1140 O O . GLU A 1 154 ? 8.232 -6.155 6.382 1.00 97.06 154 GLU A O 1
ATOM 1145 N N . GLY A 1 155 ? 8.344 -4.495 4.877 1.00 96.06 155 GLY A N 1
ATOM 1146 C CA . GLY A 1 155 ? 8.897 -5.308 3.796 1.00 96.06 155 GLY A CA 1
ATOM 1147 C C . GLY A 1 155 ? 7.866 -6.090 2.980 1.00 96.06 155 GLY A C 1
ATOM 1148 O O . GLY A 1 155 ? 8.280 -6.821 2.088 1.00 96.06 155 GLY A O 1
ATOM 1149 N N . THR A 1 156 ? 6.565 -5.921 3.228 1.00 96.75 156 THR A N 1
ATOM 1150 C CA . THR A 1 156 ? 5.501 -6.470 2.369 1.00 96.75 156 THR A CA 1
ATOM 1151 C C . THR A 1 156 ? 5.336 -5.622 1.110 1.00 96.75 156 THR A C 1
ATOM 1153 O O . THR A 1 156 ? 5.318 -4.390 1.181 1.00 96.75 156 THR A O 1
ATOM 1156 N N . VAL A 1 157 ? 5.212 -6.265 -0.052 1.00 96.56 157 VAL A N 1
ATOM 1157 C CA . VAL A 1 157 ? 4.898 -5.579 -1.310 1.00 96.56 157 VAL A CA 1
ATOM 1158 C C . VAL A 1 157 ? 3.416 -5.238 -1.312 1.00 96.56 157 VAL A C 1
ATOM 1160 O O . VAL A 1 157 ? 2.562 -6.108 -1.148 1.00 96.56 157 VAL A O 1
ATOM 1163 N N . VAL A 1 158 ? 3.102 -3.964 -1.505 1.00 96.88 158 VAL A N 1
ATOM 1164 C CA . VAL A 1 158 ? 1.734 -3.473 -1.608 1.00 96.88 158 VAL A CA 1
ATOM 1165 C C . VAL A 1 158 ? 1.516 -2.938 -3.003 1.00 96.88 158 VAL A C 1
ATOM 1167 O O . VAL A 1 158 ? 2.262 -2.094 -3.497 1.00 96.88 158 VAL A O 1
ATOM 1170 N N . ARG A 1 159 ? 0.450 -3.416 -3.622 1.00 96.00 159 ARG A N 1
ATOM 1171 C CA . ARG A 1 159 ? -0.044 -2.876 -4.868 1.00 96.00 159 ARG A CA 1
ATOM 1172 C C . ARG A 1 159 ? -1.072 -1.780 -4.589 1.00 96.00 159 ARG A C 1
ATOM 1174 O O . ARG A 1 159 ? -2.109 -2.038 -3.979 1.00 96.00 159 ARG A O 1
ATOM 1181 N N . LEU A 1 160 ? -0.785 -0.568 -5.039 1.00 96.31 160 LEU A N 1
ATOM 1182 C CA . LEU A 1 160 ? -1.649 0.597 -4.941 1.00 96.31 160 LEU A CA 1
ATOM 1183 C C . LEU A 1 160 ? -2.604 0.688 -6.148 1.00 96.31 160 LEU A C 1
ATOM 1185 O O . LEU A 1 160 ? -2.272 0.222 -7.240 1.00 96.31 160 LEU A O 1
ATOM 1189 N N . PRO A 1 161 ? -3.785 1.307 -5.976 1.00 95.12 161 PRO A N 1
ATOM 1190 C CA . PRO A 1 161 ? -4.630 1.733 -7.085 1.00 95.12 161 PRO A CA 1
ATOM 1191 C C . PRO A 1 161 ? -3.874 2.667 -8.050 1.00 95.12 161 PRO A C 1
ATOM 1193 O O . PRO A 1 161 ? -3.027 3.445 -7.601 1.00 95.12 161 PRO A O 1
ATOM 1196 N N . PRO A 1 162 ? -4.217 2.675 -9.351 1.00 89.50 162 PRO A N 1
ATOM 1197 C CA . PRO A 1 162 ? -3.520 3.475 -10.366 1.00 89.50 162 PRO A CA 1
ATOM 1198 C C . PRO A 1 162 ? -3.620 4.994 -10.149 1.00 89.50 162 PRO A C 1
ATOM 1200 O O . PRO A 1 162 ? -2.846 5.750 -10.725 1.00 89.50 162 PRO A O 1
ATOM 1203 N N . ASP A 1 163 ? -4.574 5.458 -9.344 1.00 90.00 163 ASP A N 1
ATOM 1204 C CA . ASP A 1 163 ? -4.792 6.866 -9.011 1.00 90.00 163 ASP A CA 1
ATOM 1205 C C . ASP A 1 163 ? -4.180 7.279 -7.659 1.00 90.00 163 ASP A C 1
ATOM 1207 O O . ASP A 1 163 ? -4.465 8.371 -7.163 1.00 90.00 163 ASP A O 1
ATOM 1211 N N . CYS A 1 164 ? -3.336 6.432 -7.056 1.00 93.56 164 CYS A N 1
ATOM 1212 C CA . CYS A 1 164 ? -2.800 6.640 -5.713 1.00 93.56 164 CYS A CA 1
ATOM 1213 C C . CYS A 1 164 ? -1.263 6.630 -5.653 1.00 93.56 164 CYS A C 1
ATOM 1215 O O . CYS A 1 164 ? -0.662 5.791 -4.990 1.00 93.56 164 CYS A O 1
ATOM 1217 N N . GLY A 1 165 ? -0.639 7.611 -6.306 1.00 87.62 165 GLY A N 1
ATOM 1218 C CA . GLY A 1 165 ? 0.815 7.797 -6.332 1.00 87.62 165 GLY A CA 1
ATOM 1219 C C . GLY A 1 165 ? 1.411 7.613 -7.732 1.00 87.62 165 GLY A C 1
ATOM 1220 O O . GLY A 1 165 ? 0.685 7.271 -8.665 1.00 87.62 165 GLY A O 1
ATOM 1221 N N . PRO A 1 166 ? 2.717 7.886 -7.906 1.00 85.81 166 PRO A N 1
ATOM 1222 C CA . PRO A 1 166 ? 3.391 7.747 -9.200 1.00 85.81 166 PRO A CA 1
ATOM 1223 C C . PRO A 1 166 ? 3.625 6.286 -9.618 1.00 85.81 166 PRO A C 1
ATOM 1225 O O . PRO A 1 166 ? 3.801 6.015 -10.803 1.00 85.81 166 PRO A O 1
ATOM 1228 N N . ASP A 1 167 ? 3.599 5.353 -8.667 1.00 87.56 167 ASP A N 1
ATOM 1229 C CA . ASP A 1 167 ? 3.985 3.957 -8.852 1.00 87.56 167 ASP A CA 1
ATOM 1230 C C . ASP A 1 167 ? 2.906 3.011 -8.319 1.00 87.56 167 ASP A C 1
ATOM 1232 O O . ASP A 1 167 ? 2.230 3.291 -7.329 1.00 87.56 167 ASP A O 1
ATOM 1236 N N . THR A 1 168 ? 2.761 1.850 -8.958 1.00 91.88 168 THR A N 1
ATOM 1237 C CA . THR A 1 168 ? 1.762 0.850 -8.552 1.00 91.88 168 THR A CA 1
ATOM 1238 C C . THR A 1 168 ? 2.252 -0.075 -7.449 1.00 91.88 168 THR A C 1
ATOM 1240 O O . THR A 1 168 ? 1.461 -0.458 -6.599 1.00 91.88 168 THR A O 1
ATOM 1243 N N . TYR A 1 169 ? 3.523 -0.474 -7.454 1.00 94.62 169 TYR A N 1
ATOM 1244 C CA . TYR A 1 169 ? 4.064 -1.388 -6.448 1.00 94.62 169 TYR A CA 1
ATOM 1245 C C . TYR A 1 169 ? 4.980 -0.628 -5.503 1.00 94.62 169 TYR A C 1
ATOM 1247 O O . TYR A 1 169 ? 5.909 0.051 -5.936 1.00 94.62 169 TYR A O 1
ATOM 1255 N N . VAL A 1 170 ? 4.727 -0.774 -4.207 1.00 96.06 170 VAL A N 1
ATOM 1256 C CA . VAL A 1 170 ? 5.491 -0.129 -3.140 1.00 96.06 170 VAL A CA 1
ATOM 1257 C C . VAL A 1 170 ? 5.851 -1.142 -2.066 1.00 96.06 170 VAL A C 1
ATOM 1259 O O . VAL A 1 170 ? 5.210 -2.184 -1.932 1.00 96.06 170 VAL A O 1
ATOM 1262 N N . ARG A 1 171 ? 6.860 -0.835 -1.259 1.00 96.88 171 ARG A N 1
ATOM 1263 C CA . ARG A 1 171 ? 7.197 -1.615 -0.072 1.00 96.88 171 ARG A CA 1
ATOM 1264 C C . ARG A 1 171 ? 6.596 -0.956 1.159 1.00 96.88 171 ARG A C 1
ATOM 1266 O O . ARG A 1 171 ? 6.899 0.198 1.459 1.00 96.88 171 ARG A O 1
ATOM 1273 N N . ALA A 1 172 ? 5.785 -1.691 1.906 1.00 97.94 172 ALA A N 1
ATOM 1274 C CA . ALA A 1 172 ? 5.262 -1.221 3.177 1.00 97.94 172 ALA A CA 1
ATOM 1275 C C . ALA A 1 172 ? 6.391 -1.053 4.211 1.00 97.94 172 ALA A C 1
ATOM 1277 O O . ALA A 1 172 ? 7.263 -1.907 4.377 1.00 97.94 172 ALA A O 1
ATOM 1278 N N . VAL A 1 173 ? 6.361 0.076 4.912 1.00 98.31 173 VAL A N 1
ATOM 1279 C CA . VAL A 1 173 ? 7.230 0.417 6.046 1.00 98.31 173 VAL A CA 1
ATOM 1280 C C . VAL A 1 173 ? 6.445 0.267 7.347 1.00 98.31 173 VAL A C 1
ATOM 1282 O O . VAL A 1 173 ? 6.937 -0.340 8.291 1.00 98.31 173 VAL A O 1
ATOM 1285 N N . SER A 1 174 ? 5.216 0.787 7.400 1.00 98.31 174 SER A N 1
ATOM 1286 C CA . SER A 1 174 ? 4.292 0.582 8.520 1.00 98.31 174 SER A CA 1
ATOM 1287 C C . SER A 1 174 ? 2.836 0.706 8.071 1.00 98.31 174 SER A C 1
ATOM 1289 O O . SER A 1 174 ? 2.548 1.284 7.026 1.00 98.31 174 SER A O 1
ATOM 1291 N N . PHE A 1 175 ? 1.920 0.133 8.850 1.00 98.31 175 PHE A N 1
ATOM 1292 C CA . PHE A 1 175 ? 0.483 0.108 8.592 1.00 98.31 175 PHE A CA 1
ATOM 1293 C C . PHE A 1 175 ? -0.215 0.072 9.943 1.00 98.31 175 PHE A C 1
ATOM 1295 O O . PHE A 1 175 ? -0.235 -0.958 10.617 1.00 98.31 175 PHE A O 1
ATOM 1302 N N . GLU A 1 176 ? -0.711 1.222 10.376 1.00 98.06 176 GLU A N 1
ATOM 1303 C CA . GLU A 1 176 ? -1.140 1.435 11.757 1.00 98.06 176 GLU A CA 1
ATOM 1304 C C . GLU A 1 176 ? -2.554 1.996 11.792 1.00 98.06 176 GLU A C 1
ATOM 1306 O O . GLU A 1 176 ? -2.895 2.887 11.017 1.00 98.06 176 GLU A O 1
ATOM 1311 N N . ALA A 1 177 ? -3.387 1.475 12.694 1.00 97.69 177 ALA A N 1
ATOM 1312 C CA . ALA A 1 177 ? -4.726 2.007 12.905 1.00 97.69 177 ALA A CA 1
ATOM 1313 C C . ALA A 1 177 ? -4.646 3.389 13.569 1.00 97.69 177 ALA A C 1
ATOM 1315 O O . ALA A 1 177 ? -3.964 3.569 14.576 1.00 97.69 177 ALA A O 1
ATOM 1316 N N . LEU A 1 178 ? -5.384 4.355 13.031 1.00 97.88 178 LEU A N 1
ATOM 1317 C CA . LEU A 1 178 ? -5.520 5.677 13.626 1.00 97.88 178 LEU A CA 1
ATOM 1318 C C . LEU A 1 178 ? -6.553 5.638 14.755 1.00 97.88 178 LEU A C 1
ATOM 1320 O O . LEU A 1 178 ? -7.664 5.136 14.581 1.00 97.88 178 LEU A O 1
ATOM 1324 N N . GLU A 1 179 ? -6.215 6.234 15.898 1.00 95.75 179 GLU A N 1
ATOM 1325 C CA . GLU A 1 179 ? -7.114 6.313 17.061 1.00 95.75 179 GLU A CA 1
ATOM 1326 C C . GLU A 1 179 ? -8.348 7.190 16.801 1.00 95.75 179 GLU A C 1
ATOM 1328 O O . GLU A 1 179 ? -9.391 7.027 17.435 1.00 95.75 179 GLU A O 1
ATOM 1333 N N . THR A 1 180 ? -8.233 8.149 15.879 1.00 94.88 180 THR A N 1
ATOM 1334 C CA . THR A 1 180 ? -9.294 9.103 15.545 1.00 94.88 180 THR A CA 1
ATOM 1335 C C . THR A 1 180 ? -9.409 9.298 14.038 1.00 94.88 180 THR A C 1
ATOM 1337 O O . THR A 1 180 ? -8.461 9.072 13.284 1.00 94.88 180 THR A O 1
ATOM 1340 N N . LEU A 1 181 ? -10.588 9.732 13.582 1.00 95.69 181 LEU A N 1
ATOM 1341 C CA . LEU A 1 181 ? -10.808 10.013 12.166 1.00 95.69 181 LEU A CA 1
ATOM 1342 C C . LEU A 1 181 ? -10.009 11.251 11.738 1.00 95.69 181 LEU A C 1
ATOM 1344 O O . LEU A 1 181 ? -10.193 12.324 12.321 1.00 95.69 181 LEU A O 1
ATOM 1348 N N . PRO A 1 182 ? -9.178 11.154 10.687 1.00 96.44 182 PRO A N 1
ATOM 1349 C CA . PRO A 1 182 ? -8.408 12.292 10.224 1.00 96.44 182 PRO A CA 1
ATOM 1350 C C . PRO A 1 182 ? -9.337 13.350 9.601 1.00 96.44 182 PRO A C 1
ATOM 1352 O O . PRO A 1 182 ? -10.317 13.007 8.929 1.00 96.44 182 PRO A O 1
ATOM 1355 N N . PRO A 1 183 ? -9.027 14.650 9.755 1.00 95.94 183 PRO A N 1
ATOM 1356 C CA . PRO A 1 183 ? -9.827 15.729 9.173 1.00 95.94 183 PRO A CA 1
ATOM 1357 C C . PRO A 1 183 ? -9.843 15.686 7.638 1.00 95.94 183 PRO A C 1
ATOM 1359 O O . PRO A 1 183 ? -10.808 16.133 7.023 1.00 95.94 183 PRO A O 1
ATOM 1362 N N . SER A 1 184 ? -8.807 15.106 7.029 1.00 96.81 184 SER A N 1
ATOM 1363 C CA . SER A 1 184 ? -8.671 14.920 5.585 1.00 96.81 184 SER A CA 1
ATOM 1364 C C . SER A 1 184 ? -9.540 13.799 5.007 1.00 96.81 184 SER A C 1
ATOM 1366 O O . SER A 1 184 ? -9.645 13.692 3.789 1.00 96.81 184 SER A O 1
ATOM 1368 N N . LEU A 1 185 ? -10.212 12.994 5.846 1.00 97.56 185 LEU A N 1
ATOM 1369 C CA . LEU A 1 185 ? -11.109 11.933 5.388 1.00 97.56 185 LEU A CA 1
ATOM 1370 C C . LEU A 1 185 ? -12.209 12.513 4.471 1.00 97.56 185 LEU A C 1
ATOM 1372 O O . LEU A 1 185 ? -13.049 13.297 4.944 1.00 97.56 185 LEU A O 1
ATOM 1376 N N . PRO A 1 186 ? -12.262 12.101 3.189 1.00 97.06 186 PRO A N 1
ATOM 1377 C CA . PRO A 1 186 ? -13.252 12.601 2.249 1.00 97.06 186 PRO A CA 1
ATOM 1378 C C . PRO A 1 186 ? -14.681 12.271 2.681 1.00 97.06 186 PRO A C 1
ATOM 1380 O O . PRO A 1 186 ? -14.997 11.144 3.065 1.00 97.06 186 PRO A O 1
ATOM 1383 N N . GLU A 1 187 ? -15.592 13.227 2.511 1.00 97.06 187 GLU A N 1
ATOM 1384 C CA . GLU A 1 187 ? -16.994 13.080 2.925 1.00 97.06 187 GLU A CA 1
ATOM 1385 C C . GLU A 1 187 ? -17.716 11.920 2.218 1.00 97.06 187 GLU A C 1
ATOM 1387 O O . GLU A 1 187 ? -18.602 11.267 2.769 1.00 97.06 187 GLU A O 1
ATOM 1392 N N . ARG A 1 188 ? -17.319 11.607 0.979 1.00 95.62 188 ARG A N 1
ATOM 1393 C CA . ARG A 1 188 ? -17.821 10.431 0.255 1.00 95.62 188 ARG A CA 1
ATOM 1394 C C . ARG A 1 188 ? -17.445 9.121 0.949 1.00 95.62 188 ARG A C 1
ATOM 1396 O O . ARG A 1 188 ? -18.249 8.194 0.905 1.00 95.62 188 ARG A O 1
ATOM 1403 N N . LEU A 1 189 ? -16.252 9.037 1.537 1.00 96.12 189 LEU A N 1
ATOM 1404 C CA . LEU A 1 189 ? -15.821 7.858 2.281 1.00 96.12 189 LEU A CA 1
ATOM 1405 C C . LEU A 1 189 ? -16.513 7.831 3.642 1.00 96.12 189 LEU A C 1
ATOM 1407 O O . LEU A 1 189 ? -17.136 6.826 3.964 1.00 96.12 189 LEU A O 1
ATOM 1411 N N . ARG A 1 190 ? -16.539 8.965 4.356 1.00 95.75 190 ARG A N 1
ATOM 1412 C CA . ARG A 1 190 ? -17.213 9.110 5.657 1.00 95.75 190 ARG A CA 1
ATOM 1413 C C . ARG A 1 190 ? -18.670 8.634 5.626 1.00 95.75 190 ARG A C 1
ATOM 1415 O O . ARG A 1 190 ? -19.073 7.864 6.484 1.00 95.75 190 ARG A O 1
ATOM 1422 N N . ARG A 1 191 ? -19.440 9.001 4.594 1.00 95.69 191 ARG A N 1
ATOM 1423 C CA . ARG A 1 191 ? -20.842 8.557 4.427 1.00 95.69 191 ARG A CA 1
ATOM 1424 C C . ARG A 1 191 ? -21.021 7.058 4.164 1.00 95.69 191 ARG A C 1
ATOM 1426 O O . ARG A 1 191 ? -22.136 6.563 4.287 1.00 95.69 191 ARG A O 1
ATOM 1433 N N . LYS A 1 192 ? -19.973 6.357 3.729 1.00 94.56 192 LYS A N 1
ATOM 1434 C CA . LYS A 1 192 ? -19.996 4.914 3.439 1.00 94.56 192 LYS A CA 1
ATOM 1435 C C . LYS A 1 192 ? -19.425 4.067 4.574 1.00 94.56 192 LYS A C 1
ATOM 1437 O O . LYS A 1 192 ? -19.583 2.849 4.531 1.00 94.56 192 LYS A O 1
ATOM 1442 N N . MET A 1 193 ? -18.761 4.693 5.545 1.00 94.56 193 MET A N 1
ATOM 1443 C CA . MET A 1 193 ? -18.211 4.002 6.705 1.00 94.56 193 MET A CA 1
ATOM 1444 C C . MET A 1 193 ? -19.323 3.366 7.535 1.00 94.56 193 MET A C 1
ATOM 1446 O O . MET A 1 193 ? -20.417 3.918 7.663 1.00 94.56 193 MET A O 1
ATOM 1450 N N . ARG A 1 194 ? -19.015 2.203 8.104 1.00 93.94 194 ARG A N 1
ATOM 1451 C CA . ARG A 1 194 ? -19.822 1.557 9.139 1.00 93.94 194 ARG A CA 1
ATOM 1452 C C . ARG A 1 194 ? -19.276 1.929 10.513 1.00 93.94 194 ARG A C 1
ATOM 1454 O O . ARG A 1 194 ? -18.195 2.504 10.613 1.00 93.94 194 ARG A O 1
ATOM 1461 N N . GLU A 1 195 ? -20.019 1.604 11.563 1.00 90.88 195 GLU A N 1
ATOM 1462 C CA . GLU A 1 195 ? -19.603 1.890 12.940 1.00 90.88 195 GLU A CA 1
ATOM 1463 C C . GLU A 1 195 ? -18.278 1.195 13.292 1.00 90.88 195 GLU A C 1
ATOM 1465 O O . GLU A 1 195 ? -17.430 1.789 13.952 1.00 90.88 195 GLU A O 1
ATOM 1470 N N . GLU A 1 196 ? -18.038 -0.009 12.760 1.00 93.56 196 GLU A N 1
ATOM 1471 C CA . GLU A 1 196 ? -16.792 -0.755 12.966 1.00 93.56 196 GLU A CA 1
ATOM 1472 C C . GLU A 1 196 ? -15.670 -0.385 11.975 1.00 93.56 196 GLU A C 1
ATOM 1474 O O . GLU A 1 196 ? -14.586 -0.973 12.017 1.00 93.56 196 GLU A O 1
ATOM 1479 N N . SER A 1 197 ? -15.896 0.564 11.057 1.00 95.88 197 SER A N 1
ATOM 1480 C CA . SER A 1 197 ? -14.884 0.952 10.068 1.00 95.88 197 SER A CA 1
ATOM 1481 C C . SER A 1 197 ? -13.682 1.612 10.741 1.00 95.88 197 SER A C 1
ATOM 1483 O O . SER A 1 197 ? -13.794 2.665 11.367 1.00 95.88 197 SER A O 1
ATOM 1485 N N . ARG A 1 198 ? -12.501 1.030 10.525 1.00 96.94 198 ARG A N 1
ATOM 1486 C CA . ARG A 1 198 ? -11.212 1.575 10.965 1.00 96.94 198 ARG A CA 1
ATOM 1487 C C . ARG A 1 198 ? -10.525 2.353 9.848 1.00 96.94 198 ARG A C 1
ATOM 1489 O O . ARG A 1 198 ? -10.743 2.088 8.663 1.00 96.94 198 ARG A O 1
ATOM 1496 N N . VAL A 1 199 ? -9.695 3.312 10.245 1.00 98.19 199 VAL A N 1
ATOM 1497 C CA . VAL A 1 199 ? -8.807 4.062 9.352 1.00 98.19 199 VAL A CA 1
ATOM 1498 C C . VAL A 1 199 ? -7.373 3.709 9.713 1.00 98.19 199 VAL A C 1
ATOM 1500 O O . VAL A 1 199 ? -7.052 3.621 10.894 1.00 98.19 199 VAL A O 1
ATOM 1503 N N . TYR A 1 200 ? -6.527 3.535 8.708 1.00 98.50 200 TYR A N 1
ATOM 1504 C CA . TYR A 1 200 ? -5.121 3.196 8.854 1.00 98.50 200 TYR A CA 1
ATOM 1505 C C . TYR A 1 200 ? -4.252 4.224 8.135 1.00 98.50 200 TYR A C 1
ATOM 1507 O O . TYR A 1 200 ? -4.683 4.824 7.146 1.00 98.50 200 TYR A O 1
ATOM 1515 N N . GLU A 1 201 ? -3.027 4.405 8.606 1.00 98.56 201 GLU A N 1
ATOM 1516 C CA . GLU A 1 201 ? -1.955 5.069 7.869 1.00 98.56 201 GLU A CA 1
ATOM 1517 C C . GLU A 1 201 ? -0.980 4.011 7.353 1.00 98.56 201 GLU A C 1
ATOM 1519 O O . GLU A 1 201 ? -0.446 3.225 8.134 1.00 98.56 201 GLU A O 1
ATOM 1524 N N . LEU A 1 202 ? -0.762 3.996 6.036 1.00 98.56 202 LEU A N 1
ATOM 1525 C CA . LEU A 1 202 ? 0.296 3.226 5.394 1.00 98.56 202 LEU A CA 1
ATOM 1526 C C . LEU A 1 202 ? 1.478 4.161 5.160 1.00 98.56 202 LEU A C 1
ATOM 1528 O O . LEU A 1 202 ? 1.343 5.167 4.461 1.00 98.56 202 LEU A O 1
ATOM 1532 N N . ARG A 1 203 ? 2.647 3.799 5.679 1.00 98.44 203 ARG A N 1
ATOM 1533 C CA . ARG A 1 203 ? 3.926 4.378 5.263 1.00 98.44 203 ARG A CA 1
ATOM 1534 C C . ARG A 1 203 ? 4.616 3.405 4.330 1.00 98.44 203 ARG A C 1
ATOM 1536 O O . ARG A 1 203 ? 4.646 2.212 4.625 1.00 98.44 203 ARG A O 1
ATOM 1543 N N . TYR A 1 204 ? 5.182 3.896 3.238 1.00 97.88 204 TYR A N 1
ATOM 1544 C CA . TYR A 1 204 ? 5.808 3.050 2.227 1.00 97.88 204 TYR A CA 1
ATOM 1545 C C . TYR A 1 204 ? 7.031 3.714 1.591 1.00 97.88 204 TYR A C 1
ATOM 1547 O O . TYR A 1 204 ? 7.195 4.932 1.656 1.00 97.88 204 TYR A O 1
ATOM 1555 N N . ASP A 1 205 ? 7.897 2.902 0.993 1.00 96.38 205 ASP A N 1
ATOM 1556 C CA . ASP A 1 205 ? 9.024 3.341 0.170 1.00 96.38 205 ASP A CA 1
ATOM 1557 C C . ASP A 1 205 ? 9.235 2.406 -1.033 1.00 96.38 205 ASP A C 1
ATOM 1559 O O . ASP A 1 205 ? 8.418 1.526 -1.306 1.00 96.38 205 ASP A O 1
ATOM 1563 N N . TYR A 1 206 ? 10.337 2.609 -1.755 1.00 94.44 206 TYR A N 1
ATOM 1564 C CA . TYR A 1 206 ? 10.693 1.854 -2.962 1.00 94.44 206 TYR A CA 1
ATOM 1565 C C . TYR A 1 206 ? 11.954 1.002 -2.782 1.00 94.44 206 TYR A C 1
ATOM 1567 O O . TYR A 1 206 ? 12.563 0.551 -3.753 1.00 94.44 206 TYR A O 1
ATOM 1575 N N . ASN A 1 207 ? 12.404 0.793 -1.540 1.00 94.06 207 ASN A N 1
ATOM 1576 C CA . ASN A 1 207 ? 13.628 0.046 -1.277 1.00 94.06 207 ASN A CA 1
ATOM 1577 C C . ASN A 1 207 ? 13.348 -1.461 -1.195 1.00 94.06 207 ASN A C 1
ATOM 1579 O O . ASN A 1 207 ? 13.398 -2.057 -0.120 1.00 94.06 207 ASN A O 1
ATOM 1583 N N . PHE A 1 208 ? 13.103 -2.090 -2.346 1.00 92.00 208 PHE A N 1
ATOM 1584 C CA . PHE A 1 208 ? 12.859 -3.534 -2.461 1.00 92.00 208 PHE A CA 1
ATOM 1585 C C . PHE A 1 208 ? 14.060 -4.416 -2.059 1.00 92.00 208 PHE A C 1
ATOM 1587 O O . PHE A 1 208 ? 13.925 -5.628 -1.959 1.00 92.00 208 PHE A O 1
ATOM 1594 N N . GLN A 1 209 ? 15.232 -3.845 -1.751 1.00 90.69 209 GLN A N 1
ATOM 1595 C CA . GLN A 1 209 ? 16.317 -4.606 -1.110 1.00 90.69 209 GLN A CA 1
ATOM 1596 C C . GLN A 1 209 ? 16.017 -4.915 0.365 1.00 90.69 209 GLN A C 1
ATOM 1598 O O . GLN A 1 209 ? 16.682 -5.752 0.964 1.00 90.69 209 GLN A O 1
ATOM 1603 N N . LYS A 1 210 ? 15.029 -4.230 0.953 1.00 92.69 210 LYS A N 1
ATOM 1604 C CA . LYS A 1 210 ? 14.553 -4.413 2.330 1.00 92.69 210 LYS A CA 1
ATOM 1605 C C . LYS A 1 210 ? 13.218 -5.157 2.391 1.00 92.69 210 LYS A C 1
ATOM 1607 O O . LYS A 1 210 ? 12.396 -4.886 3.271 1.00 92.69 210 LYS A O 1
ATOM 1612 N N . LEU A 1 211 ? 12.961 -6.028 1.418 1.00 91.50 211 LEU A N 1
ATOM 1613 C CA . LEU A 1 211 ? 11.907 -7.027 1.561 1.00 91.50 211 LEU A CA 1
ATOM 1614 C C . LEU A 1 211 ? 12.241 -7.951 2.736 1.00 91.50 211 LEU A C 1
ATOM 1616 O O . LEU A 1 211 ? 13.397 -8.067 3.150 1.00 91.50 211 LEU A O 1
ATOM 1620 N N . ARG A 1 212 ? 11.211 -8.575 3.296 1.00 88.75 212 ARG A N 1
ATOM 1621 C CA . ARG A 1 212 ? 11.355 -9.502 4.417 1.00 88.75 212 ARG A CA 1
ATOM 1622 C C . ARG A 1 212 ? 12.231 -10.693 4.036 1.00 88.75 212 ARG A C 1
ATOM 1624 O O . ARG A 1 212 ? 12.010 -11.321 3.007 1.00 88.75 212 ARG A O 1
ATOM 1631 N N . GLU A 1 213 ? 13.194 -11.030 4.892 1.00 85.56 213 GLU A N 1
ATOM 1632 C CA . GLU A 1 213 ? 14.041 -12.217 4.696 1.00 85.56 213 GLU A CA 1
ATOM 1633 C C . GLU A 1 213 ? 13.252 -13.525 4.857 1.00 85.56 213 GLU A C 1
ATOM 1635 O O . GLU A 1 213 ? 13.632 -14.551 4.297 1.00 85.56 213 GLU A O 1
ATOM 1640 N N . ASP A 1 214 ? 12.157 -13.490 5.621 1.00 87.00 214 ASP A N 1
ATOM 1641 C CA . ASP A 1 214 ? 11.258 -14.617 5.866 1.00 87.00 214 ASP A CA 1
ATOM 1642 C C . ASP A 1 214 ? 10.061 -14.668 4.899 1.00 87.00 214 ASP A C 1
ATOM 1644 O O . ASP A 1 214 ? 9.188 -15.523 5.062 1.00 87.00 214 ASP A O 1
ATOM 1648 N N . ALA A 1 215 ? 10.016 -13.777 3.900 1.00 83.06 215 ALA A N 1
ATOM 1649 C CA . ALA A 1 215 ? 9.013 -13.826 2.844 1.00 83.06 215 ALA A CA 1
ATOM 1650 C C . ALA A 1 215 ? 9.194 -15.069 1.961 1.00 83.06 215 ALA A C 1
ATOM 1652 O O . ALA A 1 215 ? 10.307 -15.547 1.720 1.00 83.06 215 ALA A O 1
ATOM 1653 N N . GLY A 1 216 ? 8.083 -15.586 1.441 1.00 86.31 216 GLY A N 1
ATOM 1654 C CA . GLY A 1 216 ? 8.109 -16.545 0.349 1.00 86.31 216 GLY A CA 1
ATOM 1655 C C . GLY A 1 216 ? 8.574 -15.910 -0.963 1.00 86.31 216 GLY A C 1
ATOM 1656 O O . GLY A 1 216 ? 8.937 -14.737 -1.043 1.00 86.31 216 GLY A O 1
ATOM 1657 N N . THR A 1 217 ? 8.572 -16.707 -2.028 1.00 89.12 217 THR A N 1
ATOM 1658 C CA . THR A 1 217 ? 8.971 -16.231 -3.355 1.00 89.12 217 THR A CA 1
ATOM 1659 C C . THR A 1 217 ? 7.984 -15.185 -3.872 1.00 89.12 217 THR A C 1
ATOM 1661 O O . THR A 1 217 ? 6.792 -15.462 -3.990 1.00 89.12 217 THR A O 1
ATOM 1664 N N . VAL A 1 218 ? 8.501 -13.996 -4.189 1.00 89.62 218 VAL A N 1
ATOM 1665 C CA . VAL A 1 218 ? 7.785 -12.956 -4.934 1.00 89.62 218 VAL A CA 1
ATOM 1666 C C . VAL A 1 218 ? 8.300 -12.975 -6.367 1.00 89.62 218 VAL A C 1
ATOM 1668 O O . VAL A 1 218 ? 9.469 -12.676 -6.619 1.00 89.62 218 VAL A O 1
ATOM 1671 N N . ASP A 1 219 ? 7.426 -13.337 -7.295 1.00 90.12 219 ASP A N 1
ATOM 1672 C CA . ASP A 1 219 ? 7.706 -13.360 -8.722 1.00 90.12 219 ASP A CA 1
ATOM 1673 C C . ASP A 1 219 ? 7.382 -11.996 -9.335 1.00 90.12 219 ASP A C 1
ATOM 1675 O O . ASP A 1 219 ? 6.335 -11.406 -9.059 1.00 90.12 219 ASP A O 1
ATOM 1679 N N . PHE A 1 220 ? 8.278 -11.502 -10.189 1.00 89.69 220 PHE A N 1
ATOM 1680 C CA . PHE A 1 220 ? 8.046 -10.315 -11.004 1.00 89.69 220 PHE A CA 1
ATOM 1681 C C . PHE A 1 220 ? 7.978 -10.722 -12.477 1.00 89.69 220 PHE A C 1
ATOM 1683 O O . PHE A 1 220 ? 8.898 -11.342 -13.013 1.00 89.69 220 PHE A O 1
ATOM 1690 N N . GLN A 1 221 ? 6.883 -10.367 -13.138 1.00 90.19 221 GLN A N 1
ATOM 1691 C CA . GLN A 1 221 ? 6.693 -10.547 -14.570 1.00 90.19 221 GLN A CA 1
ATOM 1692 C C . GLN A 1 221 ? 6.741 -9.185 -15.255 1.00 90.19 221 GLN A C 1
ATOM 1694 O O . GLN A 1 221 ? 6.125 -8.221 -14.795 1.00 90.19 221 GLN A O 1
ATOM 1699 N N . ILE A 1 222 ? 7.489 -9.123 -16.357 1.00 87.38 222 ILE A N 1
ATOM 1700 C CA . ILE A 1 222 ? 7.578 -7.950 -17.218 1.00 87.38 222 ILE A CA 1
ATOM 1701 C C . ILE A 1 222 ? 7.202 -8.385 -18.626 1.00 87.38 222 ILE A C 1
ATOM 1703 O O . ILE A 1 222 ? 7.928 -9.162 -19.247 1.00 87.38 222 ILE A O 1
ATOM 1707 N N . ASP A 1 223 ? 6.099 -7.849 -19.130 1.00 86.06 223 ASP A N 1
ATOM 1708 C CA . ASP A 1 223 ? 5.700 -8.010 -20.523 1.00 86.06 223 ASP A CA 1
ATOM 1709 C C . ASP A 1 223 ? 6.050 -6.724 -21.269 1.00 86.06 223 ASP A C 1
ATOM 1711 O O . ASP A 1 223 ? 5.854 -5.632 -20.748 1.00 86.06 223 ASP A O 1
ATOM 1715 N N . PHE A 1 224 ? 6.602 -6.811 -22.476 1.00 83.50 224 PHE A N 1
ATOM 1716 C CA . PHE A 1 224 ? 6.892 -5.624 -23.280 1.00 83.50 224 PHE A CA 1
ATOM 1717 C C . PHE A 1 224 ? 6.679 -5.896 -24.768 1.00 83.50 224 PHE A C 1
ATOM 1719 O O . PHE A 1 224 ? 6.887 -7.008 -25.251 1.00 83.50 224 PHE A O 1
ATOM 1726 N N . SER A 1 225 ? 6.274 -4.864 -25.502 1.00 80.56 225 SER A N 1
ATOM 1727 C CA . SER A 1 225 ? 6.068 -4.876 -26.944 1.00 80.56 225 SER A CA 1
ATOM 1728 C C . SER A 1 225 ? 6.539 -3.558 -27.546 1.00 80.56 225 SER A C 1
ATOM 1730 O O . SER A 1 225 ? 6.183 -2.477 -27.080 1.00 80.56 225 SER A O 1
ATOM 1732 N N . ASN A 1 226 ? 7.327 -3.663 -28.611 1.00 73.69 226 ASN A N 1
ATOM 1733 C CA . ASN A 1 226 ? 7.772 -2.552 -29.450 1.00 73.69 226 ASN A CA 1
ATOM 1734 C C . ASN A 1 226 ? 7.153 -2.614 -30.859 1.00 73.69 226 ASN A C 1
ATOM 1736 O O . ASN A 1 226 ? 7.682 -2.025 -31.801 1.00 73.69 226 ASN A O 1
ATOM 1740 N N . ILE A 1 227 ? 6.075 -3.385 -31.024 1.00 69.94 227 ILE A N 1
ATOM 1741 C CA . ILE A 1 227 ? 5.397 -3.554 -32.308 1.00 69.94 227 ILE A CA 1
ATOM 1742 C C . ILE A 1 227 ? 4.477 -2.356 -32.537 1.00 69.94 227 ILE A C 1
ATOM 1744 O O . ILE A 1 227 ? 3.626 -2.043 -31.709 1.00 69.94 227 ILE A O 1
ATOM 1748 N N . MET A 1 228 ? 4.628 -1.720 -33.696 1.00 57.47 228 MET A N 1
ATOM 1749 C CA . MET A 1 228 ? 3.795 -0.594 -34.106 1.00 57.47 228 MET A CA 1
ATOM 1750 C C . MET A 1 228 ? 2.365 -1.043 -34.449 1.00 57.47 228 MET A C 1
ATOM 1752 O O . MET A 1 228 ? 2.189 -1.935 -35.279 1.00 57.47 228 MET A O 1
ATOM 1756 N N . GLY A 1 229 ? 1.355 -0.376 -33.875 1.00 55.16 229 GLY A N 1
ATOM 1757 C CA . GLY A 1 229 ? -0.045 -0.466 -34.320 1.00 55.16 229 GLY A CA 1
ATOM 1758 C C . GLY A 1 229 ? -0.943 -1.484 -33.607 1.00 55.16 229 GLY A C 1
ATOM 1759 O O . GLY A 1 229 ? -1.776 -2.100 -34.273 1.00 55.16 229 GLY A O 1
ATOM 1760 N N . PHE A 1 230 ? -0.787 -1.660 -32.292 1.00 45.97 230 PHE A N 1
ATOM 1761 C CA . PHE A 1 230 ? -1.808 -2.309 -31.457 1.00 45.97 230 PHE A CA 1
ATOM 1762 C C . PHE A 1 230 ? -3.002 -1.390 -31.175 1.00 45.97 230 PHE A C 1
ATOM 1764 O O . PHE A 1 230 ? -2.790 -0.163 -31.058 1.00 45.97 230 PHE A O 1
#